Protein AF-A0A7V0SBZ8-F1 (afdb_monomer_lite)

pLDDT: mean 87.21, std 13.7, range [47.34, 97.75]

Structure (mmCIF, N/CA/C/O backbone):
data_AF-A0A7V0SBZ8-F1
#
_entry.id   AF-A0A7V0SBZ8-F1
#
loop_
_atom_site.group_PDB
_atom_site.id
_atom_site.type_symbol
_atom_site.label_atom_id
_atom_site.label_alt_id
_atom_site.label_comp_id
_atom_site.label_asym_id
_atom_site.label_entity_id
_atom_site.label_seq_id
_atom_site.pdbx_PDB_ins_code
_atom_site.Cartn_x
_atom_site.Cartn_y
_atom_site.Cartn_z
_atom_site.occupancy
_atom_site.B_iso_or_equiv
_atom_site.auth_seq_id
_atom_site.auth_comp_id
_atom_site.auth_asym_id
_atom_site.auth_atom_id
_atom_site.pdbx_PDB_model_num
ATOM 1 N N . MET A 1 1 ? 34.270 69.564 -31.827 1.00 48.06 1 MET A N 1
ATOM 2 C CA . MET A 1 1 ? 34.145 68.786 -33.082 1.00 48.06 1 MET A CA 1
ATOM 3 C C . MET A 1 1 ? 35.540 68.380 -33.543 1.00 48.06 1 MET A C 1
ATOM 5 O O . MET A 1 1 ? 36.304 69.234 -33.977 1.00 48.06 1 MET A O 1
ATOM 9 N N . ARG A 1 2 ? 35.933 67.117 -33.337 1.00 55.94 2 ARG A N 1
ATOM 10 C CA . ARG A 1 2 ? 37.296 66.634 -33.621 1.00 55.94 2 ARG A CA 1
ATOM 11 C C . ARG A 1 2 ? 37.420 66.404 -35.135 1.00 55.94 2 ARG A C 1
ATOM 13 O O . ARG A 1 2 ? 36.732 65.545 -35.675 1.00 55.94 2 ARG A O 1
ATOM 20 N N . LYS A 1 3 ? 38.226 67.217 -35.827 1.00 64.50 3 LYS A N 1
ATOM 21 C CA . LYS A 1 3 ? 38.440 67.108 -37.280 1.00 64.50 3 LYS A CA 1
ATOM 22 C C . LYS A 1 3 ? 39.158 65.786 -37.581 1.00 64.50 3 LYS A C 1
ATOM 24 O O . LYS A 1 3 ? 40.316 65.618 -37.213 1.00 64.50 3 LYS A O 1
ATOM 29 N N . ILE A 1 4 ? 38.455 64.840 -38.203 1.00 67.56 4 ILE A N 1
ATOM 30 C CA . ILE A 1 4 ? 39.024 63.569 -38.674 1.00 67.56 4 ILE A CA 1
ATOM 31 C C . ILE A 1 4 ? 40.047 63.886 -39.776 1.00 67.56 4 ILE A C 1
ATOM 33 O O . ILE A 1 4 ? 39.736 64.661 -40.682 1.00 67.56 4 ILE A O 1
ATOM 37 N N . SER A 1 5 ? 41.253 63.313 -39.677 1.00 74.19 5 SER A N 1
ATOM 38 C CA . SER A 1 5 ? 42.333 63.473 -40.662 1.00 74.19 5 SER A CA 1
ATOM 39 C C . SER A 1 5 ? 41.863 63.034 -42.051 1.00 74.19 5 SER A C 1
ATOM 41 O O . SER A 1 5 ? 41.239 61.981 -42.183 1.00 74.19 5 SER A O 1
ATOM 43 N N . ASP A 1 6 ? 42.167 63.811 -43.091 1.00 76.31 6 ASP A N 1
ATOM 44 C CA . ASP A 1 6 ? 41.654 63.546 -44.442 1.00 76.31 6 ASP A CA 1
ATOM 45 C C . ASP A 1 6 ? 42.103 62.183 -44.991 1.00 76.31 6 ASP A C 1
ATOM 47 O O . ASP A 1 6 ? 41.342 61.526 -45.696 1.00 76.31 6 ASP A O 1
ATOM 51 N N . LYS A 1 7 ? 43.260 61.666 -44.553 1.00 78.38 7 LYS A N 1
ATOM 52 C CA . LYS A 1 7 ? 43.707 60.299 -44.875 1.00 78.38 7 LYS A CA 1
ATOM 53 C C . LYS A 1 7 ? 42.785 59.218 -44.298 1.00 78.38 7 LYS A C 1
ATOM 55 O O . LYS A 1 7 ? 42.517 58.223 -44.963 1.00 78.38 7 LYS A O 1
ATOM 60 N N . ALA A 1 8 ? 42.269 59.421 -43.086 1.00 80.81 8 ALA A N 1
ATOM 61 C CA . ALA A 1 8 ? 41.340 58.484 -42.456 1.00 80.81 8 ALA A CA 1
ATOM 62 C C . ALA A 1 8 ? 39.958 58.524 -43.125 1.00 80.81 8 ALA A C 1
ATOM 64 O O . ALA A 1 8 ? 39.316 57.486 -43.251 1.00 80.81 8 ALA A O 1
ATOM 65 N N . LYS A 1 9 ? 39.525 59.695 -43.616 1.00 82.12 9 LYS A N 1
ATOM 66 C CA . LYS A 1 9 ? 38.297 59.807 -44.419 1.00 82.12 9 LYS A CA 1
ATOM 67 C C . LYS A 1 9 ? 38.429 59.080 -45.751 1.00 82.12 9 LYS A C 1
ATOM 69 O O . LYS A 1 9 ? 37.506 58.369 -46.117 1.00 82.12 9 LYS A O 1
ATOM 74 N N . VAL A 1 10 ? 39.562 59.218 -46.447 1.00 87.19 10 VAL A N 1
ATOM 75 C CA . VAL A 1 10 ? 39.808 58.515 -47.720 1.00 87.19 10 VAL A CA 1
ATOM 76 C C . VAL A 1 10 ? 39.854 57.002 -47.511 1.00 87.19 10 VAL A C 1
ATOM 78 O O . VAL A 1 10 ? 39.229 56.272 -48.272 1.00 87.19 10 VAL A O 1
ATOM 81 N N . LEU A 1 11 ? 40.519 56.526 -46.452 1.00 87.25 11 LEU A N 1
ATOM 82 C CA . LEU A 1 11 ? 40.534 55.101 -46.112 1.00 87.25 11 LEU A CA 1
ATOM 83 C C . LEU A 1 11 ? 39.123 54.585 -45.799 1.00 87.25 11 LEU A C 1
ATOM 85 O O . LEU A 1 11 ? 38.711 53.558 -46.331 1.00 87.25 11 LEU A O 1
ATOM 89 N N . TYR A 1 12 ? 38.371 55.317 -44.974 1.00 88.75 12 TYR A N 1
ATOM 90 C CA . TYR A 1 12 ? 36.996 54.958 -44.638 1.00 88.75 12 TYR A CA 1
ATOM 91 C C . TYR A 1 12 ? 36.099 54.943 -45.878 1.00 88.75 12 TYR A C 1
ATOM 93 O O . TYR A 1 12 ? 35.336 54.003 -46.061 1.00 88.75 12 TYR A O 1
ATOM 101 N N . LEU A 1 13 ? 36.235 55.935 -46.764 1.00 86.81 13 LEU A N 1
ATOM 102 C CA . LEU A 1 13 ? 35.485 55.991 -48.015 1.00 86.81 13 LEU A CA 1
ATOM 103 C C . LEU A 1 13 ? 35.845 54.814 -48.933 1.00 86.81 13 LEU A C 1
ATOM 105 O O . LEU A 1 13 ? 34.954 54.207 -49.511 1.00 86.81 13 LEU A O 1
ATOM 109 N N . GLY A 1 14 ? 37.127 54.452 -49.026 1.00 88.75 14 GLY A N 1
ATOM 110 C CA . GLY A 1 14 ? 37.579 53.303 -49.812 1.00 88.75 14 GLY A CA 1
ATOM 111 C C . GLY A 1 14 ? 37.003 51.982 -49.301 1.00 88.75 14 GLY A C 1
ATOM 112 O O . GLY A 1 14 ? 36.478 51.194 -50.085 1.00 88.75 14 GLY A O 1
ATOM 113 N N . VAL A 1 15 ? 37.025 51.767 -47.982 1.00 89.81 15 VAL A N 1
ATOM 114 C CA . VAL A 1 15 ? 36.418 50.579 -47.357 1.00 89.81 15 VAL A CA 1
ATOM 115 C C . VAL A 1 15 ? 34.898 50.579 -47.535 1.00 89.81 15 VAL A C 1
ATOM 117 O O . VAL A 1 15 ? 34.320 49.541 -47.845 1.00 89.81 15 VAL A O 1
ATOM 120 N N . LEU A 1 16 ? 34.248 51.738 -47.403 1.00 89.12 16 LEU A N 1
ATOM 121 C CA . LEU A 1 16 ? 32.804 51.879 -47.592 1.00 89.12 16 LEU A CA 1
ATOM 122 C C . LEU A 1 16 ? 32.384 51.570 -49.037 1.00 89.12 16 LEU A C 1
ATOM 124 O O . LEU A 1 16 ? 31.382 50.893 -49.248 1.00 89.12 16 LEU A O 1
ATOM 128 N N . ILE A 1 17 ? 33.160 52.020 -50.026 1.00 89.62 17 ILE A N 1
ATOM 129 C CA . ILE A 1 17 ? 32.924 51.718 -51.444 1.00 89.62 17 ILE A CA 1
ATOM 130 C C . ILE A 1 17 ? 33.093 50.219 -51.708 1.00 89.62 17 ILE A C 1
ATOM 132 O O . ILE A 1 17 ? 32.245 49.627 -52.370 1.00 89.62 17 ILE A O 1
ATOM 136 N N . LEU A 1 18 ? 34.137 49.590 -51.160 1.00 90.88 18 LEU A N 1
ATOM 137 C CA . LEU A 1 18 ? 34.337 48.140 -51.264 1.00 90.88 18 LEU A CA 1
ATOM 138 C C . LEU A 1 18 ? 33.168 47.357 -50.658 1.00 90.88 18 LEU A C 1
ATOM 140 O O . LEU A 1 18 ? 32.698 46.389 -51.252 1.00 90.88 18 LEU A O 1
ATOM 144 N N . PHE A 1 19 ? 32.668 47.804 -49.507 1.00 92.44 19 PHE A N 1
ATOM 145 C CA . PHE A 1 19 ? 31.517 47.193 -48.853 1.00 92.44 19 PHE A CA 1
ATOM 146 C C . PHE A 1 19 ? 30.241 47.325 -49.697 1.00 92.44 19 PHE A C 1
ATOM 148 O O . PHE A 1 19 ? 29.551 46.335 -49.929 1.00 92.44 19 PHE A O 1
ATOM 155 N N . LEU A 1 20 ? 29.957 48.519 -50.226 1.00 89.25 20 LEU A N 1
ATOM 156 C CA . LEU A 1 20 ? 28.822 48.751 -51.126 1.00 89.25 20 LEU A CA 1
ATOM 157 C C . LEU A 1 20 ? 28.925 47.936 -52.421 1.00 89.25 20 LEU A C 1
ATOM 159 O O . LEU A 1 20 ? 27.917 47.406 -52.882 1.00 89.25 20 LEU A O 1
ATOM 163 N N . ALA A 1 21 ? 30.126 47.792 -52.984 1.00 87.75 21 ALA A N 1
ATOM 164 C CA . ALA A 1 21 ? 30.358 46.974 -54.171 1.00 87.75 21 ALA A CA 1
ATOM 165 C C . ALA A 1 21 ? 30.107 45.483 -53.897 1.00 87.75 21 ALA A C 1
ATOM 167 O O . ALA A 1 21 ? 29.458 44.819 -54.702 1.00 87.75 21 ALA A O 1
ATOM 168 N N . ALA A 1 22 ? 30.557 44.970 -52.747 1.00 85.88 22 ALA A N 1
ATOM 169 C CA . ALA A 1 22 ? 30.317 43.586 -52.347 1.00 85.88 22 ALA A CA 1
ATOM 170 C C . ALA A 1 22 ? 28.821 43.303 -52.143 1.00 85.88 22 ALA A C 1
ATOM 172 O O . ALA A 1 22 ? 28.304 42.315 -52.660 1.00 85.88 22 ALA A O 1
ATOM 173 N N . VAL A 1 23 ? 28.105 44.199 -51.454 1.00 87.69 23 VAL A N 1
ATOM 174 C CA . VAL A 1 23 ? 26.653 44.071 -51.247 1.00 87.69 23 VAL A CA 1
ATOM 175 C C . VAL A 1 23 ? 25.893 44.179 -52.573 1.00 87.69 23 VAL A C 1
ATOM 177 O O . VAL A 1 23 ? 24.981 43.394 -52.815 1.00 87.69 23 VAL A O 1
ATOM 180 N N . GLY A 1 24 ? 26.286 45.098 -53.461 1.00 84.25 24 GLY A N 1
ATOM 181 C CA . GLY A 1 24 ? 25.684 45.238 -54.790 1.00 84.25 24 GLY A CA 1
ATOM 182 C C . GLY A 1 24 ? 25.895 44.007 -55.675 1.00 84.25 24 GLY A C 1
ATOM 183 O O . GLY A 1 24 ? 24.965 43.567 -56.345 1.00 84.25 24 GLY A O 1
ATOM 184 N N . MET A 1 25 ? 27.087 43.409 -55.630 1.00 79.38 25 MET A N 1
ATOM 185 C CA . MET A 1 25 ? 27.394 42.164 -56.337 1.00 79.38 25 MET A CA 1
ATOM 186 C C . MET A 1 25 ? 26.565 40.991 -55.795 1.00 79.38 25 MET A C 1
ATOM 188 O O . MET A 1 25 ? 26.020 40.222 -56.579 1.00 79.38 25 MET A O 1
ATOM 192 N N . PHE A 1 26 ? 26.383 40.910 -54.473 1.00 83.19 26 PHE A N 1
ATOM 193 C CA . PHE A 1 26 ? 25.536 39.895 -53.840 1.00 83.19 26 PHE A CA 1
ATOM 194 C C . PHE A 1 26 ? 24.052 40.058 -54.205 1.00 83.19 26 PHE A C 1
ATOM 196 O O . PHE A 1 26 ? 23.335 39.081 -54.396 1.00 83.19 26 PHE A O 1
ATOM 203 N N . TRP A 1 27 ? 23.582 41.301 -54.339 1.00 82.19 27 TRP A N 1
ATOM 204 C CA . TRP A 1 27 ? 22.205 41.586 -54.747 1.00 82.19 27 TRP A CA 1
ATOM 205 C C . TRP A 1 27 ? 21.958 41.268 -56.232 1.00 82.19 27 TRP A C 1
ATOM 207 O O . TRP A 1 27 ? 20.885 40.785 -56.587 1.00 82.19 27 TRP A O 1
ATOM 217 N N . LEU A 1 28 ? 22.961 41.483 -57.094 1.00 80.19 28 LEU A N 1
ATOM 218 C CA . LEU A 1 28 ? 22.930 41.080 -58.508 1.00 80.19 28 LEU A CA 1
ATOM 219 C C . LEU A 1 28 ? 22.903 39.554 -58.689 1.00 80.19 28 LEU A C 1
ATOM 221 O O . LEU A 1 28 ? 22.188 39.071 -59.569 1.00 80.19 28 LEU A O 1
ATOM 225 N N . ASP A 1 29 ? 23.632 38.819 -57.844 1.00 75.69 29 ASP A N 1
ATOM 226 C CA . ASP A 1 29 ? 23.603 37.350 -57.779 1.00 75.69 29 ASP A CA 1
ATOM 227 C C . ASP A 1 29 ? 22.232 36.848 -57.280 1.00 75.69 29 ASP A C 1
ATOM 229 O O . ASP A 1 29 ? 21.630 35.973 -57.894 1.00 75.69 29 ASP A O 1
ATOM 233 N N . TYR A 1 30 ? 21.648 37.495 -56.257 1.00 77.19 30 TYR A N 1
ATOM 234 C CA . TYR A 1 30 ? 20.308 37.160 -55.742 1.00 77.19 30 TYR A CA 1
ATOM 235 C C . TYR A 1 30 ? 19.181 37.331 -56.780 1.00 77.19 30 TYR A C 1
ATOM 237 O O . TYR A 1 30 ? 18.204 36.584 -56.763 1.00 77.19 30 TYR A O 1
ATOM 245 N N . ILE A 1 31 ? 19.303 38.296 -57.699 1.00 77.88 31 ILE A N 1
ATOM 246 C CA . ILE A 1 31 ? 18.336 38.509 -58.795 1.00 77.88 31 ILE A CA 1
ATOM 247 C C . ILE A 1 31 ? 18.595 37.561 -59.982 1.00 77.88 31 ILE A C 1
ATOM 249 O O . ILE A 1 31 ? 17.760 37.456 -60.880 1.00 77.88 31 ILE A O 1
ATOM 253 N N . GLY A 1 32 ? 19.722 36.839 -59.991 1.00 68.31 32 GLY A N 1
ATOM 254 C CA . GLY A 1 32 ? 20.081 35.891 -61.049 1.00 68.31 32 GLY A CA 1
ATOM 255 C C . GLY A 1 32 ? 20.493 36.553 -62.368 1.00 68.31 32 GLY A C 1
ATOM 256 O O . GLY A 1 32 ? 20.473 35.911 -63.415 1.00 68.31 32 GLY A O 1
ATOM 257 N N . LEU A 1 33 ? 20.848 37.844 -62.348 1.00 68.06 33 LEU A N 1
ATOM 258 C CA . LEU A 1 33 ? 21.338 38.566 -63.532 1.00 68.06 33 LEU A CA 1
ATOM 259 C C . LEU A 1 33 ? 22.810 38.246 -63.845 1.00 68.06 33 LEU A C 1
ATOM 261 O O . LEU A 1 33 ? 23.245 38.438 -64.981 1.00 68.06 33 LEU A O 1
ATOM 265 N N . VAL A 1 34 ? 23.580 37.777 -62.855 1.00 64.88 34 VAL A N 1
ATOM 266 C CA . VAL A 1 34 ? 25.010 37.460 -62.979 1.00 64.88 34 VAL A CA 1
ATOM 267 C C . VAL A 1 34 ? 25.318 36.167 -62.221 1.00 64.88 34 VAL A C 1
ATOM 269 O O . VAL A 1 34 ? 25.259 36.159 -61.002 1.00 64.88 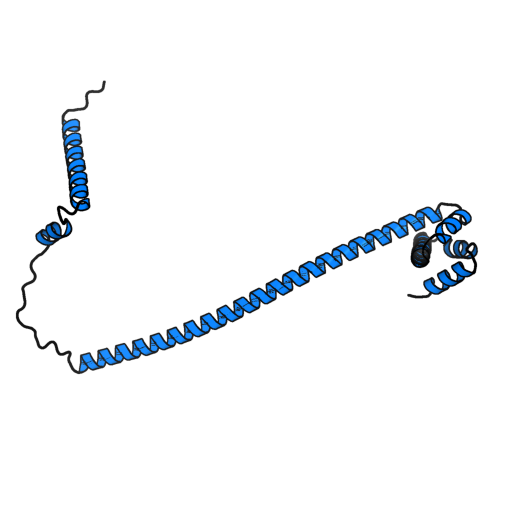34 VAL A O 1
ATOM 272 N N . ASP A 1 35 ? 25.704 35.104 -62.935 1.00 67.25 35 ASP A N 1
ATOM 273 C CA . ASP A 1 35 ? 26.185 33.849 -62.333 1.00 67.25 35 ASP A CA 1
ATOM 274 C C . ASP A 1 35 ? 27.625 34.025 -61.809 1.00 67.25 35 ASP A C 1
ATOM 276 O O . ASP A 1 35 ? 28.598 33.887 -62.568 1.00 67.25 35 ASP A O 1
ATOM 280 N N . MET A 1 36 ? 27.795 34.295 -60.511 1.00 62.19 36 MET A N 1
ATOM 281 C CA . MET A 1 36 ? 29.125 34.437 -59.893 1.00 62.19 36 MET A CA 1
ATOM 282 C C . MET A 1 36 ? 29.997 33.169 -60.033 1.00 62.19 36 MET A C 1
ATOM 284 O O . MET A 1 36 ? 31.218 33.270 -60.200 1.00 62.19 36 MET A O 1
ATOM 288 N N . GLU A 1 37 ? 29.392 31.975 -60.084 1.00 64.56 37 GLU A N 1
ATOM 289 C CA . GLU A 1 37 ? 30.096 30.699 -60.310 1.00 64.56 37 GLU A CA 1
ATOM 290 C C . GLU A 1 37 ? 30.776 30.605 -61.688 1.00 64.56 37 GLU A C 1
ATOM 292 O O . GLU A 1 37 ? 31.879 30.059 -61.807 1.00 64.56 37 GLU A O 1
ATOM 297 N N . LYS A 1 38 ? 30.172 31.155 -62.752 1.00 64.44 38 LYS A N 1
ATOM 298 C CA . LYS A 1 38 ? 30.741 31.094 -64.116 1.00 64.44 38 LYS A CA 1
ATOM 299 C C . LYS A 1 38 ? 31.952 32.003 -64.293 1.00 64.44 38 LYS A C 1
ATOM 301 O O . LYS A 1 38 ? 32.859 31.674 -65.055 1.00 64.44 38 LYS A O 1
ATOM 306 N N . ILE A 1 39 ? 31.977 33.146 -63.613 1.00 64.94 39 ILE A N 1
ATOM 307 C CA . ILE A 1 39 ? 33.074 34.116 -63.736 1.00 64.94 39 ILE A CA 1
ATOM 308 C C . ILE A 1 39 ? 34.301 33.618 -62.966 1.00 64.94 39 ILE A C 1
ATOM 310 O O . ILE A 1 39 ? 35.407 33.617 -63.507 1.00 64.94 39 ILE A O 1
ATOM 314 N N . ILE A 1 40 ? 34.102 33.112 -61.745 1.00 62.25 40 ILE A N 1
ATOM 315 C CA . ILE A 1 40 ? 35.188 32.573 -60.913 1.00 62.25 40 ILE A CA 1
ATOM 316 C C . ILE A 1 40 ? 35.764 31.296 -61.540 1.00 62.25 40 ILE A C 1
ATOM 318 O O . ILE A 1 40 ? 36.984 31.155 -61.644 1.00 62.25 40 ILE A O 1
ATOM 322 N N . SER A 1 41 ? 34.911 30.401 -62.052 1.00 61.66 41 SER A N 1
ATOM 323 C CA . SER A 1 41 ? 35.374 29.180 -62.727 1.00 61.66 41 SER A CA 1
ATOM 324 C C . SER A 1 41 ? 36.089 29.441 -64.058 1.00 61.66 41 SER A C 1
ATOM 326 O O . SER A 1 41 ? 36.919 28.626 -64.452 1.00 61.66 41 SER A O 1
ATOM 328 N N . ARG A 1 42 ? 35.842 30.570 -64.739 1.00 63.84 42 ARG A N 1
ATOM 329 C CA . ARG A 1 42 ? 36.575 30.960 -65.957 1.00 63.84 42 ARG A CA 1
ATOM 330 C C . ARG A 1 42 ? 37.982 31.484 -65.661 1.00 63.84 42 ARG A C 1
ATOM 332 O O . ARG A 1 42 ? 38.881 31.252 -66.458 1.00 63.84 42 ARG A O 1
ATOM 339 N N . VAL A 1 43 ? 38.183 32.169 -64.537 1.00 64.38 43 VAL A N 1
ATOM 340 C CA . VAL A 1 43 ? 39.499 32.719 -64.159 1.00 64.38 43 VAL A CA 1
ATOM 341 C C . VAL A 1 43 ? 40.404 31.652 -63.527 1.00 64.38 43 VAL A C 1
ATOM 343 O O . VAL A 1 43 ? 41.618 31.711 -63.698 1.00 64.38 43 VAL A O 1
ATOM 346 N N . TYR A 1 44 ? 39.827 30.650 -62.854 1.00 60.59 44 TYR A N 1
ATOM 347 C CA . TYR A 1 44 ? 40.577 29.567 -62.200 1.00 60.59 44 TYR A CA 1
ATOM 348 C C . TYR A 1 44 ? 40.671 28.255 -63.001 1.00 60.59 44 TYR A C 1
ATOM 350 O O . TYR A 1 44 ? 41.336 27.321 -62.551 1.00 60.59 44 TYR A O 1
ATOM 358 N N . ARG A 1 45 ? 40.060 28.148 -64.192 1.00 54.88 45 ARG A N 1
ATOM 359 C CA . ARG A 1 45 ? 40.272 26.992 -65.082 1.00 54.88 45 ARG A CA 1
ATOM 360 C C . ARG A 1 45 ? 41.583 27.140 -65.845 1.00 54.88 45 ARG A C 1
ATOM 362 O O . ARG A 1 45 ? 41.634 27.720 -66.922 1.00 54.88 45 ARG A O 1
ATOM 369 N N . GLN A 1 46 ? 42.630 26.542 -65.296 1.00 53.91 46 GLN A N 1
ATOM 370 C CA . GLN A 1 46 ? 43.747 26.055 -66.092 1.00 53.91 46 GLN A CA 1
ATOM 371 C C . GLN A 1 46 ? 43.194 24.912 -66.960 1.00 53.91 46 GLN A C 1
ATOM 373 O O . GLN A 1 46 ? 42.789 23.875 -66.438 1.00 53.91 46 GLN A O 1
ATOM 378 N N . GLU A 1 47 ? 43.042 25.152 -68.261 1.00 53.72 47 GLU A N 1
ATOM 379 C CA . GLU A 1 47 ? 42.515 24.171 -69.212 1.00 53.72 47 GLU A CA 1
ATOM 380 C C . GLU A 1 47 ? 43.350 22.883 -69.146 1.00 53.72 47 GLU A C 1
ATOM 382 O O . GLU A 1 47 ? 44.543 22.882 -69.450 1.00 53.72 47 GLU A O 1
ATOM 387 N N . ALA A 1 48 ? 42.734 21.778 -68.719 1.00 58.00 48 ALA A N 1
ATOM 388 C CA . ALA A 1 48 ? 43.322 20.456 -68.885 1.00 58.00 48 ALA A CA 1
ATOM 389 C C . ALA A 1 48 ? 43.327 20.120 -70.389 1.00 58.00 48 ALA A C 1
ATOM 391 O O . ALA A 1 48 ? 42.313 20.358 -71.055 1.00 58.00 48 ALA A O 1
ATOM 392 N N . PRO A 1 49 ? 44.427 19.588 -70.950 1.00 52.12 49 PRO A N 1
ATOM 393 C CA . PRO A 1 49 ? 44.469 19.242 -72.363 1.00 52.12 49 PRO A CA 1
ATOM 394 C C . PRO A 1 49 ? 43.402 18.185 -72.671 1.00 52.12 49 PRO A C 1
ATOM 396 O O . PRO A 1 49 ? 43.324 17.159 -71.996 1.00 52.12 49 PRO A O 1
ATOM 399 N N . LEU A 1 50 ? 42.583 18.433 -73.699 1.00 53.28 50 LEU A N 1
ATOM 400 C CA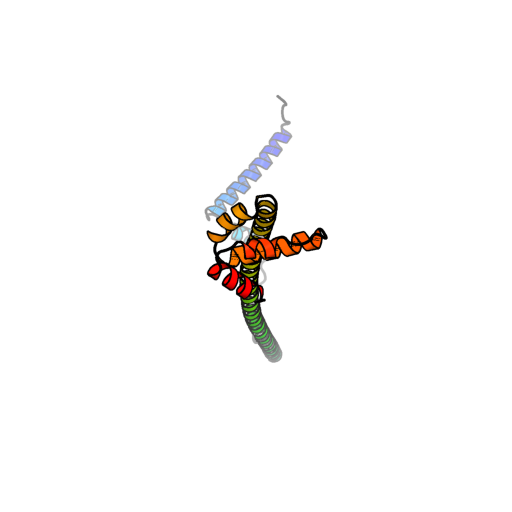 . LEU A 1 50 ? 41.682 17.421 -74.245 1.00 53.28 50 LEU A CA 1
ATOM 401 C C . LEU A 1 50 ? 42.522 16.289 -74.849 1.00 53.28 50 LEU A C 1
ATOM 403 O O . LEU A 1 50 ? 43.094 16.430 -75.929 1.00 53.28 50 LEU A O 1
ATOM 407 N N . VAL A 1 51 ? 42.591 15.161 -74.148 1.00 52.06 51 VAL A N 1
ATOM 408 C CA . VAL A 1 51 ? 43.168 13.922 -74.670 1.00 52.06 51 VAL A CA 1
ATOM 409 C C . VAL A 1 51 ? 42.125 13.276 -75.589 1.00 52.06 51 VAL A C 1
ATOM 411 O O . VAL A 1 51 ? 41.130 12.731 -75.125 1.00 52.06 51 VAL A O 1
ATOM 414 N N . LEU A 1 52 ? 42.336 13.364 -76.907 1.00 53.53 52 LEU A N 1
ATOM 415 C CA . LEU A 1 52 ? 41.520 12.726 -77.956 1.00 53.53 52 LEU A CA 1
ATOM 416 C C . LEU A 1 52 ? 41.977 11.285 -78.247 1.00 53.53 52 LEU A C 1
ATOM 418 O O . LEU A 1 52 ? 42.066 10.859 -79.395 1.00 53.53 52 LEU A O 1
ATOM 422 N N . THR A 1 53 ? 42.277 10.530 -77.197 1.00 47.34 53 THR A N 1
ATOM 423 C CA . THR A 1 53 ? 42.480 9.083 -77.269 1.00 47.34 53 THR A CA 1
ATOM 424 C C . THR A 1 53 ? 41.750 8.479 -76.086 1.00 47.34 53 THR A C 1
ATOM 426 O O . THR A 1 53 ? 42.267 8.508 -74.970 1.00 47.34 53 THR A O 1
ATOM 429 N N . ALA A 1 54 ? 40.548 7.954 -76.325 1.00 52.34 54 ALA A N 1
ATOM 430 C CA . ALA A 1 54 ? 40.018 6.911 -75.461 1.00 52.34 54 ALA A CA 1
ATOM 431 C C . ALA A 1 54 ? 40.970 5.723 -75.638 1.00 52.34 54 ALA A C 1
ATOM 433 O O . ALA A 1 54 ? 40.937 5.045 -76.665 1.00 52.34 54 ALA A O 1
ATOM 434 N N . GLY A 1 55 ? 41.924 5.564 -74.716 1.00 54.50 55 GLY A N 1
ATOM 435 C CA . GLY A 1 55 ? 42.560 4.261 -74.556 1.00 54.50 55 GLY A CA 1
ATOM 436 C C . GLY A 1 55 ? 41.445 3.276 -74.234 1.00 54.50 55 GLY A C 1
ATOM 437 O O . GLY A 1 55 ? 40.512 3.685 -73.553 1.00 54.50 55 GLY A O 1
ATOM 438 N N . ASP A 1 56 ? 41.498 2.058 -74.779 1.00 58.03 56 ASP A N 1
ATOM 439 C CA . ASP A 1 56 ? 40.485 1.019 -74.553 1.00 58.03 56 ASP A CA 1
ATOM 440 C C . ASP A 1 56 ? 39.988 1.052 -73.099 1.00 58.03 56 ASP A C 1
ATOM 442 O O . ASP A 1 56 ? 40.676 0.607 -72.180 1.00 58.03 56 ASP A O 1
ATOM 446 N N . ASP A 1 57 ? 38.790 1.608 -72.901 1.00 58.75 57 ASP A N 1
ATOM 447 C CA . ASP A 1 57 ? 38.136 1.787 -71.599 1.00 58.75 57 ASP A CA 1
ATOM 448 C C . ASP A 1 57 ? 37.589 0.446 -71.067 1.00 58.75 57 ASP A C 1
ATOM 450 O O . ASP A 1 57 ? 36.740 0.406 -70.175 1.00 58.75 57 ASP A O 1
ATOM 454 N N . GLU A 1 58 ? 38.041 -0.684 -71.621 1.00 62.19 58 GLU A N 1
ATOM 455 C CA . GLU A 1 58 ? 37.687 -1.997 -71.114 1.00 62.19 58 GLU A CA 1
ATOM 456 C C . GLU A 1 58 ? 38.615 -2.356 -69.949 1.00 62.19 58 GLU A C 1
ATOM 458 O O . GLU A 1 58 ? 39.809 -2.600 -70.153 1.00 62.19 58 GLU A O 1
ATOM 463 N N . PRO A 1 59 ? 38.092 -2.419 -68.707 1.00 63.03 59 PRO A N 1
ATOM 464 C CA . PRO A 1 59 ? 38.898 -2.821 -67.570 1.00 63.03 59 PRO A CA 1
ATOM 465 C C . PRO A 1 59 ? 39.483 -4.204 -67.837 1.00 63.03 59 PRO A C 1
ATOM 467 O O . PRO A 1 59 ? 38.801 -5.093 -68.366 1.00 63.03 59 PRO A O 1
ATOM 470 N N . SER A 1 60 ? 40.752 -4.378 -67.462 1.00 76.56 60 SER A N 1
ATOM 471 C CA . SER A 1 60 ? 41.443 -5.657 -67.597 1.00 76.56 60 SER A CA 1
ATOM 472 C C . SER A 1 60 ? 40.611 -6.774 -66.959 1.00 76.56 60 SER A C 1
ATOM 474 O O . SER A 1 60 ? 39.859 -6.546 -66.008 1.00 76.56 60 SER A O 1
ATOM 476 N N . LEU A 1 61 ? 40.737 -8.005 -67.462 1.00 76.00 61 LEU A N 1
ATOM 477 C CA . LEU A 1 61 ? 40.017 -9.153 -66.892 1.00 76.00 61 LEU A CA 1
ATOM 478 C C . LEU A 1 61 ? 40.254 -9.284 -65.375 1.00 76.00 61 LEU A C 1
ATOM 480 O O . LEU A 1 61 ? 39.336 -9.634 -64.642 1.00 76.00 61 LEU A O 1
ATOM 484 N N . VAL A 1 62 ? 41.451 -8.907 -64.913 1.00 79.31 62 VAL A N 1
ATOM 485 C CA . VAL A 1 62 ? 41.818 -8.838 -63.492 1.00 79.31 62 VAL A CA 1
ATOM 486 C C . VAL A 1 62 ? 41.019 -7.759 -62.755 1.00 79.31 62 VAL A C 1
ATOM 488 O O . VAL A 1 62 ? 40.433 -8.046 -61.719 1.00 79.31 62 VAL A O 1
ATOM 491 N N . ALA A 1 63 ? 40.915 -6.549 -63.310 1.00 79.69 63 ALA A N 1
ATOM 492 C CA . ALA A 1 63 ? 40.144 -5.461 -62.705 1.00 79.69 63 ALA A CA 1
ATOM 493 C C . ALA A 1 63 ? 38.638 -5.778 -62.624 1.00 79.69 63 ALA A C 1
ATOM 495 O O . ALA A 1 63 ? 37.982 -5.418 -61.649 1.00 79.69 63 ALA A O 1
ATOM 496 N N . LYS A 1 64 ? 38.083 -6.493 -63.615 1.00 82.62 64 LYS A N 1
ATOM 497 C CA . LYS A 1 64 ? 36.691 -6.982 -63.566 1.00 82.62 64 LYS A CA 1
ATOM 498 C C . LYS A 1 64 ? 36.489 -8.002 -62.440 1.00 82.62 64 LYS A C 1
ATOM 500 O O . LYS A 1 64 ? 35.491 -7.933 -61.729 1.00 82.62 64 LYS A O 1
ATOM 505 N N . GLU A 1 65 ? 37.430 -8.926 -62.259 1.00 83.69 65 GLU A N 1
ATOM 506 C CA . GLU A 1 65 ? 37.369 -9.931 -61.192 1.00 83.69 65 GLU A CA 1
ATOM 507 C C . GLU A 1 65 ? 37.529 -9.311 -59.792 1.00 83.69 65 GLU A C 1
ATOM 509 O O . GLU A 1 65 ? 36.808 -9.682 -58.866 1.00 83.69 65 GLU A O 1
ATOM 514 N N . GLU A 1 66 ? 38.440 -8.349 -59.629 1.00 85.56 66 GLU A N 1
ATOM 515 C CA . GLU A 1 66 ? 38.611 -7.592 -58.382 1.00 85.56 66 GLU A CA 1
ATOM 516 C C . GLU A 1 66 ? 37.344 -6.813 -58.022 1.00 85.56 66 GLU A C 1
ATOM 518 O O . GLU A 1 66 ? 36.887 -6.873 -56.880 1.00 85.56 66 GLU A O 1
ATOM 523 N N . PHE A 1 67 ? 36.721 -6.164 -59.007 1.00 86.38 67 PHE A N 1
ATOM 524 C CA . PHE A 1 67 ? 35.474 -5.433 -58.811 1.00 86.38 67 PHE A CA 1
ATOM 525 C C . PHE A 1 67 ? 34.309 -6.344 -58.393 1.00 86.38 67 PHE A C 1
ATOM 527 O O . PHE A 1 67 ? 33.567 -6.015 -57.465 1.00 86.38 67 PHE A O 1
ATOM 534 N N . GLU A 1 68 ? 34.155 -7.516 -59.020 1.00 88.88 68 GLU A N 1
ATOM 535 C CA . GLU A 1 68 ? 33.128 -8.487 -58.609 1.00 88.88 68 GLU A CA 1
ATOM 536 C C . GLU A 1 68 ? 33.394 -9.032 -57.193 1.00 88.88 68 GLU A C 1
ATOM 538 O O . GLU A 1 68 ? 32.467 -9.124 -56.387 1.00 88.88 68 GLU A O 1
ATOM 543 N N . LYS A 1 69 ? 34.658 -9.286 -56.822 1.00 90.75 69 LYS A N 1
ATOM 544 C CA . LYS A 1 69 ? 35.030 -9.676 -55.447 1.00 90.75 69 LYS A CA 1
ATOM 545 C C . LYS A 1 69 ? 34.700 -8.593 -54.419 1.00 90.75 69 LYS A C 1
ATOM 547 O O . LYS A 1 69 ? 34.219 -8.901 -53.325 1.00 90.75 69 LYS A O 1
ATOM 552 N N . GLU A 1 70 ? 34.951 -7.325 -54.737 1.00 91.44 70 GLU A N 1
ATOM 553 C CA . GLU A 1 70 ? 34.596 -6.202 -53.864 1.00 91.44 70 GLU A CA 1
ATOM 554 C C . GLU A 1 70 ? 33.082 -6.067 -53.693 1.00 91.44 70 GLU A C 1
ATOM 556 O O . GLU A 1 70 ? 32.600 -5.853 -52.576 1.00 91.44 70 GLU A O 1
ATOM 561 N N . LYS A 1 71 ? 32.326 -6.254 -54.775 1.00 92.81 71 LYS A N 1
ATOM 562 C CA . LYS A 1 71 ? 30.863 -6.244 -54.767 1.00 92.81 71 LYS A CA 1
ATOM 563 C C . LYS A 1 71 ? 30.283 -7.396 -53.948 1.00 92.81 71 LYS A C 1
ATOM 565 O O . LYS A 1 71 ? 29.355 -7.169 -53.173 1.00 92.81 71 LYS A O 1
ATOM 570 N N . ASP A 1 72 ? 30.844 -8.598 -54.053 1.00 92.69 72 ASP A N 1
ATOM 571 C CA . ASP A 1 72 ? 30.436 -9.745 -53.238 1.00 92.69 72 ASP A CA 1
ATOM 572 C C . ASP A 1 72 ? 30.711 -9.508 -51.746 1.00 92.69 72 ASP A C 1
ATOM 574 O O . ASP A 1 72 ? 29.829 -9.724 -50.914 1.00 92.69 72 ASP A O 1
ATOM 578 N N . LYS A 1 73 ? 31.888 -8.968 -51.399 1.00 94.81 73 LYS A N 1
ATOM 579 C CA . LYS A 1 73 ? 32.223 -8.577 -50.019 1.00 94.81 73 LYS A CA 1
ATOM 580 C C . LYS A 1 73 ? 31.293 -7.485 -49.488 1.00 94.81 73 LYS A C 1
ATOM 582 O O . LYS A 1 73 ? 30.959 -7.472 -48.302 1.00 94.81 73 LYS A O 1
ATOM 587 N N . LEU A 1 74 ? 30.895 -6.544 -50.342 1.00 94.44 74 LEU A N 1
ATOM 588 C CA . LEU A 1 74 ? 29.932 -5.510 -49.981 1.00 94.44 74 LEU A CA 1
ATOM 589 C C . LEU A 1 74 ? 28.545 -6.116 -49.745 1.00 94.44 74 LEU A C 1
ATOM 591 O O . LEU A 1 74 ? 27.918 -5.779 -48.744 1.00 94.44 74 LEU A O 1
ATOM 595 N N . ARG A 1 75 ? 28.099 -7.043 -50.601 1.00 94.88 75 ARG A N 1
ATOM 596 C CA . ARG A 1 75 ? 26.824 -7.753 -50.430 1.00 94.88 75 ARG A CA 1
ATOM 597 C C . ARG A 1 75 ? 26.792 -8.537 -49.119 1.00 94.88 75 ARG A C 1
ATOM 599 O O . ARG A 1 75 ? 25.843 -8.386 -48.362 1.00 94.88 75 ARG A O 1
ATOM 606 N N . GLU A 1 76 ? 27.847 -9.287 -48.805 1.00 94.50 76 GLU A N 1
ATOM 607 C CA . GLU A 1 76 ? 27.950 -10.027 -47.539 1.00 94.50 76 GLU A CA 1
ATOM 608 C C . GLU A 1 76 ? 27.859 -9.092 -46.321 1.00 94.50 76 GLU A C 1
ATOM 610 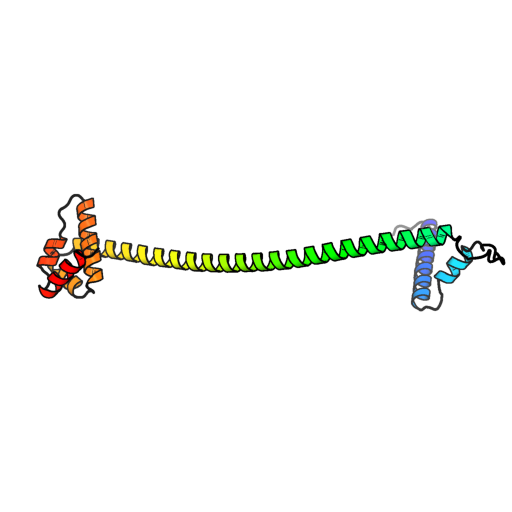O O . GLU A 1 76 ? 27.166 -9.386 -45.348 1.00 94.50 76 GLU A O 1
ATOM 615 N N . ARG A 1 77 ? 28.513 -7.923 -46.382 1.00 95.25 77 ARG A N 1
ATOM 616 C CA . ARG A 1 77 ? 28.428 -6.912 -45.318 1.00 95.25 77 ARG A CA 1
ATOM 617 C C . ARG A 1 77 ? 27.031 -6.321 -45.173 1.00 95.25 77 ARG A C 1
ATOM 619 O O . ARG A 1 77 ? 26.612 -6.091 -44.045 1.00 95.25 77 ARG A O 1
ATOM 626 N N . VAL A 1 78 ? 26.335 -6.058 -46.278 1.00 95.88 78 VAL A N 1
ATOM 627 C CA . VAL A 1 78 ? 24.948 -5.572 -46.246 1.00 95.88 78 VAL A CA 1
ATOM 628 C C . VAL A 1 78 ? 24.045 -6.623 -45.605 1.00 95.88 78 VAL A C 1
ATOM 630 O O . VAL A 1 78 ? 23.313 -6.299 -44.680 1.00 95.88 78 VAL A O 1
ATOM 633 N N . GLU A 1 79 ? 24.181 -7.895 -45.984 1.00 95.00 79 GLU A N 1
ATOM 634 C CA . GLU A 1 79 ? 23.408 -8.983 -45.375 1.00 95.00 79 GLU A CA 1
ATOM 635 C C . GLU A 1 79 ? 23.691 -9.156 -43.869 1.00 95.00 79 GLU A C 1
ATOM 637 O O . GLU A 1 79 ? 22.776 -9.461 -43.102 1.00 95.00 79 GLU A O 1
ATOM 642 N N . ASP A 1 80 ? 24.940 -8.981 -43.417 1.00 95.56 80 ASP A N 1
ATOM 643 C CA . ASP A 1 80 ? 25.276 -9.004 -41.983 1.00 95.56 80 ASP A CA 1
ATOM 644 C C . ASP A 1 80 ? 24.676 -7.801 -41.237 1.00 95.56 80 ASP A C 1
ATOM 646 O O . ASP A 1 80 ? 24.155 -7.954 -40.131 1.00 95.56 80 ASP A O 1
ATOM 650 N N . LEU A 1 81 ? 24.701 -6.610 -41.845 1.00 96.31 81 LEU A N 1
ATOM 651 C CA . LEU A 1 81 ? 24.073 -5.415 -41.280 1.00 96.31 81 LEU A CA 1
ATOM 652 C C . LEU A 1 81 ? 22.554 -5.576 -41.170 1.00 96.31 81 LEU A C 1
ATOM 654 O O . LEU A 1 81 ? 22.019 -5.331 -40.091 1.00 96.31 81 LEU A O 1
ATOM 658 N N . ASP A 1 82 ? 21.889 -6.084 -42.208 1.00 96.44 82 ASP A N 1
ATOM 659 C CA . ASP A 1 82 ? 20.443 -6.333 -42.207 1.00 96.44 82 ASP A CA 1
ATOM 660 C C . ASP A 1 82 ? 20.045 -7.324 -41.101 1.00 96.44 82 ASP A C 1
ATOM 662 O O . ASP A 1 82 ? 19.064 -7.123 -40.381 1.00 96.44 82 ASP A O 1
ATOM 666 N N . LYS A 1 83 ? 20.839 -8.387 -40.899 1.00 96.69 83 LYS A N 1
ATOM 667 C CA . LYS A 1 83 ? 20.620 -9.353 -39.806 1.00 96.69 83 LYS A CA 1
ATOM 668 C C . LYS A 1 83 ? 20.764 -8.703 -38.433 1.00 96.69 83 LYS A C 1
ATOM 670 O O . LYS A 1 83 ? 19.971 -8.989 -37.533 1.00 96.69 83 LYS A O 1
ATOM 675 N N . ARG A 1 84 ? 21.769 -7.842 -38.249 1.00 96.44 84 ARG A N 1
ATOM 676 C CA . ARG A 1 84 ? 21.974 -7.115 -36.987 1.00 96.44 84 ARG A CA 1
ATOM 677 C C . ARG A 1 84 ? 20.854 -6.119 -36.731 1.00 96.44 84 ARG A C 1
ATOM 679 O O . ARG A 1 84 ? 20.378 -6.052 -35.603 1.00 96.44 84 ARG A O 1
ATOM 686 N N . GLU A 1 85 ? 20.419 -5.387 -37.749 1.00 96.38 85 GLU A N 1
ATOM 687 C CA . GLU A 1 85 ? 19.315 -4.436 -37.641 1.00 96.38 85 GLU A CA 1
ATOM 688 C C . GLU A 1 85 ? 18.008 -5.151 -37.282 1.00 96.38 85 GLU A C 1
ATOM 690 O O . GLU A 1 85 ? 17.321 -4.742 -36.346 1.00 96.38 85 GLU A O 1
ATOM 695 N N . ALA A 1 86 ? 17.721 -6.291 -37.918 1.00 96.25 86 ALA A N 1
ATOM 696 C CA . ALA A 1 86 ? 16.572 -7.121 -37.569 1.00 96.25 86 ALA A CA 1
ATOM 697 C C . ALA A 1 86 ? 16.627 -7.618 -36.111 1.00 96.25 86 ALA A C 1
ATOM 699 O O . ALA A 1 86 ? 15.619 -7.563 -35.401 1.00 96.25 86 ALA A O 1
ATOM 700 N N . LEU A 1 87 ? 17.800 -8.058 -35.640 1.00 96.88 87 LEU A N 1
ATOM 701 C CA . LEU A 1 87 ? 17.993 -8.498 -34.254 1.00 96.88 87 LEU A CA 1
ATOM 702 C C . LEU A 1 87 ? 17.819 -7.344 -33.256 1.00 96.88 87 LEU A C 1
ATOM 704 O O . LEU A 1 87 ? 17.200 -7.523 -32.206 1.00 96.88 87 LEU A O 1
ATOM 708 N N . ILE A 1 88 ? 18.356 -6.162 -33.570 1.00 97.38 88 ILE A N 1
ATOM 709 C CA . ILE A 1 88 ? 18.199 -4.959 -32.746 1.00 97.38 88 ILE A CA 1
ATOM 710 C C . ILE A 1 88 ? 16.719 -4.583 -32.667 1.00 97.38 88 ILE A C 1
ATOM 712 O O . ILE A 1 88 ? 16.203 -4.442 -31.563 1.00 97.38 88 ILE A O 1
ATOM 716 N N . ALA A 1 89 ? 16.012 -4.537 -33.797 1.00 97.19 89 ALA A N 1
ATOM 717 C CA . ALA A 1 89 ? 14.588 -4.218 -33.837 1.00 97.19 89 ALA A CA 1
ATOM 718 C C . ALA A 1 89 ? 13.730 -5.235 -33.057 1.00 97.19 89 ALA A C 1
ATOM 720 O O . ALA A 1 89 ? 12.749 -4.867 -32.405 1.00 97.19 89 ALA A O 1
ATOM 721 N N . GLU A 1 90 ? 14.078 -6.526 -33.090 1.00 96.75 90 GLU A N 1
ATOM 722 C CA . GLU A 1 90 ? 13.406 -7.540 -32.270 1.00 96.75 90 GLU A CA 1
ATOM 723 C C . GLU A 1 90 ? 13.664 -7.315 -30.772 1.00 96.75 90 GLU A C 1
ATOM 725 O O . GLU A 1 90 ? 12.734 -7.379 -29.962 1.00 96.75 90 GLU A O 1
ATOM 730 N N . ASN A 1 91 ? 14.910 -7.023 -30.400 1.00 97.12 91 ASN A N 1
ATOM 731 C CA . ASN A 1 91 ? 15.290 -6.761 -29.015 1.00 97.12 91 ASN A CA 1
ATOM 732 C C . ASN A 1 91 ? 14.652 -5.477 -28.476 1.00 97.12 91 ASN A C 1
ATOM 734 O O . ASN A 1 91 ? 14.181 -5.475 -27.342 1.00 97.12 91 ASN A O 1
ATOM 738 N N . GLU A 1 92 ? 14.563 -4.419 -29.279 1.00 96.50 92 GLU A N 1
ATOM 739 C CA . GLU A 1 92 ? 13.861 -3.184 -28.921 1.00 96.50 92 GLU A CA 1
ATOM 740 C C . GLU A 1 92 ? 12.384 -3.455 -28.635 1.00 96.50 92 GLU A C 1
ATOM 742 O O . GLU A 1 92 ? 11.887 -3.081 -27.573 1.00 96.50 92 GLU A O 1
ATOM 747 N N . LYS A 1 93 ? 11.707 -4.220 -29.501 1.00 97.00 93 LYS A N 1
ATOM 748 C CA . LYS A 1 93 ? 10.312 -4.633 -29.274 1.00 97.00 93 LYS A CA 1
ATOM 749 C C . LYS A 1 93 ? 10.144 -5.478 -28.011 1.00 97.00 93 LYS A C 1
ATOM 751 O O . LYS A 1 93 ? 9.120 -5.372 -27.336 1.00 97.00 93 LYS A O 1
ATOM 756 N N . LYS A 1 94 ? 11.105 -6.351 -27.689 1.00 97.06 94 LYS A N 1
ATOM 757 C CA . LYS A 1 94 ? 11.082 -7.136 -26.440 1.00 97.06 94 LYS A CA 1
ATOM 758 C C . LYS A 1 94 ? 11.258 -6.234 -25.221 1.00 97.06 94 LYS A C 1
ATOM 760 O O . LYS A 1 94 ? 10.459 -6.327 -24.293 1.00 97.06 94 LYS A O 1
ATOM 765 N N . LEU A 1 95 ? 12.242 -5.338 -25.253 1.00 97.44 95 LEU A N 1
ATOM 766 C CA . LEU A 1 95 ? 12.518 -4.390 -24.174 1.00 97.44 95 LEU A CA 1
ATOM 767 C C . LEU A 1 95 ? 11.347 -3.437 -23.936 1.00 97.44 95 LEU A C 1
ATOM 769 O O . LEU A 1 95 ? 11.035 -3.136 -22.788 1.00 97.44 95 LEU A O 1
ATOM 773 N N . GLU A 1 96 ? 10.677 -2.981 -24.991 1.00 97.19 96 GLU A N 1
ATOM 774 C CA . GLU A 1 96 ? 9.496 -2.126 -24.873 1.00 97.19 96 GLU A CA 1
ATOM 775 C C . GLU A 1 96 ? 8.342 -2.861 -24.183 1.00 97.19 96 GLU A C 1
ATOM 777 O O . GLU A 1 96 ? 7.816 -2.373 -23.185 1.00 97.19 96 GLU A O 1
ATOM 782 N N . LYS A 1 97 ? 8.049 -4.102 -24.593 1.00 97.25 97 LYS A N 1
ATOM 783 C CA . LYS A 1 97 ? 7.050 -4.947 -23.915 1.00 97.25 97 LYS A CA 1
ATOM 784 C C . LYS A 1 97 ? 7.398 -5.226 -22.454 1.00 97.25 97 LYS A C 1
ATOM 786 O O . LYS A 1 97 ? 6.510 -5.310 -21.609 1.00 97.25 97 LYS A O 1
ATOM 791 N N . GLU A 1 98 ? 8.674 -5.429 -22.135 1.00 97.31 98 GLU A N 1
ATOM 792 C CA . GLU A 1 98 ? 9.114 -5.611 -20.749 1.00 97.31 98 GLU A CA 1
ATOM 793 C C . GLU A 1 98 ? 8.962 -4.328 -19.932 1.00 97.31 98 GLU A C 1
ATOM 795 O O . GLU A 1 98 ? 8.507 -4.386 -18.789 1.00 97.31 98 GLU A O 1
ATOM 800 N N . ARG A 1 99 ? 9.275 -3.166 -20.516 1.00 97.25 99 ARG A N 1
ATOM 801 C CA . ARG A 1 99 ? 9.065 -1.861 -19.878 1.00 97.25 99 ARG A CA 1
ATOM 802 C C . ARG A 1 99 ? 7.593 -1.605 -19.589 1.00 97.25 99 ARG A C 1
ATOM 804 O O . ARG A 1 99 ? 7.285 -1.215 -18.468 1.00 97.25 99 ARG A O 1
ATOM 811 N N . GLU A 1 100 ? 6.707 -1.875 -20.546 1.00 97.31 100 GLU A N 1
ATOM 812 C CA . GLU A 1 100 ? 5.255 -1.766 -20.357 1.00 97.31 100 GLU A CA 1
ATOM 813 C C . GLU A 1 100 ? 4.776 -2.667 -19.214 1.00 97.31 100 GLU A C 1
ATOM 815 O O . GLU A 1 100 ? 4.135 -2.193 -18.279 1.00 97.31 100 GLU A O 1
ATOM 820 N N . LYS A 1 101 ? 5.184 -3.945 -19.202 1.00 97.12 101 LYS A N 1
ATOM 821 C CA . LYS A 1 101 ? 4.853 -4.871 -18.105 1.00 97.12 101 LYS A CA 1
ATOM 822 C C . LYS A 1 101 ? 5.345 -4.373 -16.749 1.00 97.12 101 LYS A C 1
ATOM 824 O O . LYS A 1 101 ? 4.637 -4.500 -15.754 1.00 97.12 101 LYS A O 1
ATOM 829 N N . ILE A 1 102 ? 6.567 -3.843 -16.683 1.00 97.75 102 ILE A N 1
ATOM 830 C CA . ILE A 1 102 ? 7.127 -3.300 -15.440 1.00 97.75 102 ILE A CA 1
ATOM 831 C C . ILE A 1 102 ? 6.339 -2.072 -14.983 1.00 97.75 102 ILE A C 1
ATOM 833 O O . ILE A 1 102 ? 6.090 -1.934 -13.786 1.00 97.75 102 ILE A O 1
ATOM 837 N N . ASP A 1 103 ? 5.943 -1.194 -15.901 1.00 97.50 103 ASP A N 1
ATOM 838 C CA . ASP A 1 103 ? 5.150 -0.008 -15.581 1.00 97.50 103 ASP A CA 1
ATOM 839 C C . ASP A 1 103 ? 3.752 -0.381 -15.065 1.00 97.50 103 ASP A C 1
ATOM 841 O O . ASP A 1 103 ? 3.317 0.120 -14.026 1.00 97.50 103 ASP A O 1
ATOM 845 N N . ASP A 1 104 ? 3.094 -1.348 -15.704 1.00 96.94 104 ASP A N 1
ATOM 846 C CA . ASP A 1 104 ? 1.800 -1.869 -15.262 1.00 96.94 104 ASP A CA 1
ATOM 847 C C . ASP A 1 104 ? 1.891 -2.542 -13.887 1.00 96.94 104 ASP A C 1
ATOM 849 O O . ASP A 1 104 ? 1.071 -2.276 -13.003 1.00 96.94 104 ASP A O 1
ATOM 853 N N . MET A 1 105 ? 2.928 -3.356 -13.652 1.00 96.75 105 MET A N 1
ATOM 854 C CA . MET A 1 105 ? 3.183 -3.943 -12.331 1.00 96.75 105 MET A CA 1
ATOM 855 C C . MET A 1 105 ? 3.428 -2.865 -11.272 1.00 96.75 105 MET A C 1
ATOM 857 O O . MET A 1 105 ? 2.903 -2.964 -10.163 1.00 96.75 105 MET A O 1
ATOM 861 N N . ARG A 1 106 ? 4.194 -1.816 -11.595 1.00 96.94 106 ARG A N 1
ATOM 862 C CA . ARG A 1 106 ? 4.448 -0.695 -10.677 1.00 96.94 106 ARG A CA 1
ATOM 863 C C . ARG A 1 106 ? 3.163 0.039 -10.318 1.00 96.94 106 ARG A C 1
ATOM 865 O O . ARG A 1 106 ? 2.931 0.284 -9.136 1.00 96.94 106 ARG A O 1
ATOM 872 N N . LYS A 1 107 ? 2.313 0.334 -11.303 1.00 97.31 107 LYS A N 1
ATOM 873 C CA . LYS A 1 107 ? 0.995 0.946 -11.081 1.00 97.31 107 LYS A CA 1
ATOM 874 C C . LYS A 1 107 ? 0.108 0.057 -10.209 1.00 97.31 107 LYS A C 1
ATOM 876 O O . LYS A 1 107 ? -0.516 0.556 -9.273 1.00 97.31 107 LYS A O 1
ATOM 881 N N . GLY A 1 108 ? 0.094 -1.253 -10.466 1.00 96.56 108 GLY A N 1
ATOM 882 C CA . GLY A 1 108 ? -0.625 -2.232 -9.648 1.00 96.56 108 GLY A CA 1
ATOM 883 C C . GLY A 1 108 ? -0.169 -2.221 -8.186 1.00 96.56 108 GLY A C 1
ATOM 884 O O . GLY A 1 108 ? -0.991 -2.064 -7.283 1.00 96.56 108 GLY A O 1
ATOM 885 N N . LEU A 1 109 ? 1.145 -2.288 -7.958 1.00 96.81 109 LEU A N 1
ATOM 886 C CA . LEU A 1 109 ? 1.739 -2.247 -6.619 1.00 96.81 109 LEU A CA 1
ATOM 887 C C . LEU A 1 109 ? 1.492 -0.916 -5.900 1.00 96.81 109 LEU A C 1
ATOM 889 O O . LEU A 1 109 ? 1.287 -0.899 -4.687 1.00 96.81 109 LEU A O 1
ATOM 893 N N . GLU A 1 110 ? 1.497 0.211 -6.611 1.00 97.19 110 GLU A N 1
ATOM 894 C CA . GLU A 1 110 ? 1.202 1.510 -6.004 1.00 97.19 110 GLU A CA 1
ATOM 895 C C . GLU A 1 110 ? -0.258 1.597 -5.536 1.00 97.19 110 GLU A C 1
ATOM 897 O O . GLU A 1 110 ? -0.527 2.089 -4.437 1.00 97.19 110 GLU A O 1
ATOM 902 N N . LEU A 1 111 ? -1.200 1.090 -6.337 1.00 96.50 111 LEU A N 1
ATOM 903 C CA . LEU A 1 111 ? -2.614 1.027 -5.963 1.00 96.50 111 LEU A CA 1
ATOM 904 C C . LEU A 1 111 ? -2.836 0.122 -4.750 1.00 96.50 111 LEU A C 1
ATOM 906 O O . LEU A 1 111 ? -3.560 0.500 -3.829 1.00 96.50 111 LEU A O 1
ATOM 910 N N . GLU A 1 112 ? -2.195 -1.045 -4.721 1.00 96.38 112 GLU A N 1
ATOM 911 C CA . GLU A 1 112 ? -2.261 -1.961 -3.582 1.00 96.38 112 GLU A CA 1
ATOM 912 C C . GLU A 1 112 ? -1.660 -1.331 -2.322 1.00 96.38 112 GLU A C 1
ATOM 914 O O . GLU A 1 112 ? -2.286 -1.340 -1.263 1.00 96.38 112 GLU A O 1
ATOM 919 N N . LYS A 1 113 ? -0.500 -0.675 -2.440 1.00 96.69 113 LYS A N 1
ATOM 920 C CA . LYS A 1 113 ? 0.122 0.048 -1.328 1.00 96.69 113 LYS A CA 1
ATOM 921 C C . LYS A 1 113 ? -0.787 1.147 -0.778 1.00 96.69 113 LYS A C 1
ATOM 923 O O . LYS A 1 113 ? -0.879 1.287 0.439 1.00 96.69 113 LYS A O 1
ATOM 928 N N . LYS A 1 114 ? -1.459 1.915 -1.645 1.00 96.75 114 LYS A N 1
ATOM 929 C CA . LYS A 1 114 ? -2.427 2.943 -1.222 1.00 96.75 114 LYS A CA 1
ATOM 930 C C . LYS A 1 114 ? -3.611 2.323 -0.482 1.00 96.75 114 LYS A C 1
ATOM 932 O O . LYS A 1 114 ? -3.944 2.791 0.599 1.00 96.75 114 LYS A O 1
ATOM 937 N N . ARG A 1 115 ? -4.186 1.235 -1.008 1.00 95.56 115 ARG A N 1
ATOM 938 C CA . ARG A 1 115 ? -5.278 0.505 -0.340 1.00 95.56 115 ARG A CA 1
ATOM 939 C C . ARG A 1 115 ? -4.864 0.002 1.040 1.00 95.56 115 ARG A C 1
ATOM 941 O O . ARG A 1 115 ? -5.582 0.243 2.002 1.00 95.56 115 ARG A O 1
ATOM 948 N N . LEU A 1 116 ? -3.689 -0.616 1.149 1.00 96.44 116 LEU A N 1
ATOM 949 C CA . LEU A 1 116 ? -3.161 -1.099 2.425 1.00 96.44 116 LEU A CA 1
ATOM 950 C C . LEU A 1 116 ? -2.898 0.039 3.418 1.00 96.44 116 LEU A C 1
ATOM 952 O O . LEU A 1 116 ? -3.129 -0.128 4.612 1.00 96.44 116 LEU A O 1
ATOM 956 N N . ASP A 1 117 ? -2.408 1.190 2.957 1.00 95.88 117 ASP A N 1
ATOM 957 C CA . ASP A 1 117 ? -2.207 2.359 3.820 1.00 95.88 117 ASP A CA 1
ATOM 958 C C . ASP A 1 117 ? -3.546 2.917 4.330 1.00 95.88 117 ASP A C 1
ATOM 960 O O . ASP A 1 117 ? -3.691 3.204 5.519 1.00 95.88 117 ASP A O 1
ATOM 964 N N . ASP A 1 118 ? -4.556 2.995 3.463 1.00 95.31 118 ASP A N 1
ATOM 965 C CA . ASP A 1 118 ? -5.902 3.425 3.840 1.00 95.31 118 ASP A CA 1
ATOM 966 C C . ASP A 1 118 ? -6.569 2.441 4.811 1.00 95.31 118 ASP A C 1
ATOM 968 O O . ASP A 1 118 ? -7.185 2.859 5.793 1.00 95.31 118 ASP A O 1
ATOM 972 N N . GLU A 1 119 ? -6.413 1.135 4.592 1.00 94.50 119 GLU A N 1
ATOM 973 C CA . GLU A 1 119 ? -6.876 0.094 5.515 1.00 94.50 119 GLU A CA 1
ATOM 974 C C . GLU A 1 119 ? -6.169 0.187 6.869 1.00 94.50 119 GLU A C 1
ATOM 976 O O . GLU A 1 119 ? -6.833 0.177 7.905 1.00 94.50 119 GLU A O 1
ATOM 981 N N . LYS A 1 120 ? -4.845 0.385 6.889 1.00 94.50 120 LYS A N 1
ATOM 982 C CA . LYS A 1 120 ? -4.087 0.608 8.131 1.00 94.50 120 LYS A CA 1
ATOM 983 C C . LYS A 1 120 ? -4.544 1.861 8.870 1.00 94.50 120 LYS A C 1
ATOM 985 O O . LYS A 1 120 ? -4.656 1.841 10.097 1.00 94.50 120 LYS A O 1
ATOM 990 N N . LYS A 1 121 ? -4.830 2.953 8.160 1.00 94.19 121 LYS A N 1
ATOM 991 C CA . LYS A 1 121 ? -5.369 4.182 8.766 1.00 94.19 121 LYS A CA 1
ATOM 992 C C . LYS A 1 121 ? -6.759 3.959 9.346 1.00 94.19 121 LYS A C 1
ATOM 994 O O . LYS A 1 121 ? -7.012 4.376 10.472 1.00 94.19 121 LYS A O 1
ATOM 999 N N . LYS A 1 122 ? -7.643 3.268 8.622 1.00 91.12 122 LYS A N 1
ATOM 1000 C CA . LYS A 1 122 ? -8.982 2.915 9.121 1.00 91.12 122 LYS A CA 1
ATOM 1001 C C . LYS A 1 122 ? -8.894 2.027 10.357 1.00 91.12 122 LYS A C 1
ATOM 1003 O O . LYS A 1 122 ? -9.546 2.320 11.352 1.00 91.12 122 LYS A O 1
ATOM 1008 N N . TYR A 1 123 ? -8.050 1.000 10.315 1.00 91.31 123 TYR A N 1
ATOM 1009 C CA . TYR A 1 123 ? -7.851 0.074 11.423 1.00 91.31 123 TYR A CA 1
ATOM 1010 C C . TYR A 1 123 ? -7.254 0.765 12.656 1.00 91.31 123 TYR A C 1
ATOM 1012 O O . TYR A 1 123 ? -7.795 0.646 13.749 1.00 91.31 123 TYR A O 1
ATOM 1020 N N . SER A 1 124 ? -6.195 1.564 12.492 1.00 91.56 124 SER A N 1
ATOM 1021 C CA . SER A 1 124 ? -5.601 2.326 13.604 1.00 91.56 124 SER A CA 1
ATOM 1022 C C . SER A 1 124 ? -6.553 3.382 14.177 1.00 91.56 124 SER A C 1
ATOM 1024 O O . SER A 1 124 ? -6.593 3.576 15.392 1.00 91.56 124 SER A O 1
ATOM 1026 N N . GLY A 1 125 ? -7.353 4.037 13.330 1.00 93.75 125 GLY A N 1
ATOM 1027 C CA . GLY A 1 125 ? -8.419 4.939 13.766 1.00 93.75 125 GLY A CA 1
ATOM 1028 C C . GLY A 1 125 ? -9.505 4.210 14.557 1.00 93.75 125 GLY A C 1
ATOM 1029 O O . GLY A 1 125 ? -9.897 4.672 15.626 1.00 93.75 125 GLY A O 1
ATOM 1030 N N . TYR A 1 126 ? -9.938 3.042 14.078 1.00 94.56 126 TYR A N 1
ATOM 1031 C CA . TYR A 1 126 ? -10.893 2.188 14.780 1.00 94.56 126 TYR A CA 1
ATOM 1032 C C . TYR A 1 126 ? -10.363 1.750 16.149 1.00 94.56 126 TYR A C 1
ATOM 1034 O O . TYR A 1 126 ? -11.029 1.980 17.154 1.00 94.56 126 TYR A O 1
ATOM 1042 N N . GLN A 1 127 ? -9.136 1.223 16.218 1.00 94.56 127 GLN A N 1
ATOM 1043 C CA . GLN A 1 127 ? -8.508 0.825 17.481 1.00 94.56 127 GLN A CA 1
ATOM 1044 C C . GLN A 1 127 ? -8.403 1.988 18.475 1.00 94.56 127 GLN A C 1
ATOM 1046 O O . GLN A 1 127 ? -8.686 1.813 19.659 1.00 94.56 127 GLN A O 1
ATOM 1051 N N . ARG A 1 128 ? -8.042 3.192 18.006 1.00 96.12 128 ARG A N 1
ATOM 1052 C CA . ARG A 1 128 ? -8.020 4.392 18.855 1.00 96.12 128 ARG A CA 1
ATOM 1053 C C . ARG A 1 128 ? -9.409 4.707 19.409 1.00 96.12 128 ARG A C 1
ATOM 1055 O O . ARG A 1 128 ? -9.537 4.936 20.605 1.00 96.12 128 ARG A O 1
ATOM 1062 N N . ASN A 1 129 ? -10.442 4.665 18.568 1.00 96.38 129 ASN A N 1
ATOM 1063 C CA . ASN A 1 129 ? -11.817 4.918 18.998 1.00 96.38 129 ASN A CA 1
ATOM 1064 C C . ASN A 1 129 ? -12.294 3.881 20.025 1.00 96.38 129 ASN A C 1
ATOM 1066 O O . ASN A 1 129 ? -12.921 4.253 21.013 1.00 96.38 129 ASN A O 1
ATOM 1070 N N . VAL A 1 130 ? -11.981 2.598 19.817 1.00 97.12 130 VAL A N 1
ATOM 1071 C CA . VAL A 1 130 ? -12.300 1.519 20.764 1.00 97.12 130 VAL A CA 1
ATOM 1072 C C . VAL A 1 130 ? -11.611 1.759 22.107 1.00 97.12 130 VAL A C 1
ATOM 1074 O O . VAL A 1 130 ? -12.267 1.671 23.143 1.00 97.12 130 VAL A O 1
ATOM 1077 N N . LYS A 1 131 ? -10.329 2.147 22.103 1.00 96.69 131 LYS A N 1
ATOM 1078 C CA . LYS A 1 131 ? -9.589 2.505 23.323 1.00 96.69 131 LYS A CA 1
ATOM 1079 C C . LYS A 1 131 ? -10.196 3.702 24.049 1.00 96.69 131 LYS A C 1
ATOM 1081 O O . LYS A 1 131 ? -10.412 3.647 25.258 1.00 96.69 131 LYS A O 1
ATOM 1086 N N . ASP A 1 132 ? -10.554 4.751 23.318 1.00 97.00 132 ASP A N 1
ATOM 1087 C CA . ASP A 1 132 ? -11.202 5.927 23.901 1.00 97.00 132 ASP A CA 1
ATOM 1088 C C . ASP A 1 132 ? -12.575 5.580 24.502 1.00 97.00 132 ASP A C 1
ATOM 1090 O O . ASP A 1 132 ? -12.941 6.092 25.563 1.00 97.00 132 ASP A O 1
ATOM 1094 N N . LEU A 1 133 ? -13.351 4.711 23.843 1.00 96.62 133 LEU A N 1
ATOM 1095 C CA . LEU A 1 133 ? -14.632 4.221 24.357 1.00 96.62 133 LEU A CA 1
ATOM 1096 C C . LEU A 1 133 ? -14.446 3.366 25.613 1.00 96.62 133 LEU A C 1
ATOM 1098 O O . LEU A 1 133 ? -15.143 3.601 26.599 1.00 96.62 133 LEU A O 1
ATOM 1102 N N . ALA A 1 134 ? -13.489 2.437 25.608 1.00 96.62 134 ALA A N 1
ATOM 1103 C CA . ALA A 1 134 ? -13.145 1.603 26.759 1.00 96.62 134 ALA A CA 1
ATOM 1104 C C . ALA A 1 134 ? -12.776 2.454 27.980 1.00 96.62 134 ALA A C 1
ATOM 1106 O O . ALA A 1 134 ? -13.318 2.256 29.073 1.00 96.62 134 ALA A O 1
ATOM 1107 N N . GLN A 1 135 ? -11.935 3.472 27.782 1.00 95.75 135 GLN A N 1
ATOM 1108 C CA . GLN A 1 135 ? -11.557 4.403 28.838 1.00 95.75 135 GLN A CA 1
ATOM 1109 C C . GLN A 1 135 ? -12.762 5.205 29.348 1.00 95.75 135 G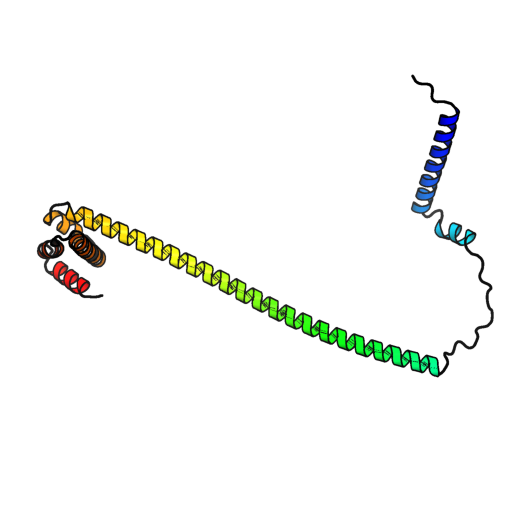LN A C 1
ATOM 1111 O O . GLN A 1 135 ? -12.933 5.353 30.558 1.00 95.75 135 GLN A O 1
ATOM 1116 N N . LYS A 1 136 ? -13.618 5.728 28.461 1.00 95.56 136 LYS A N 1
ATOM 1117 C CA . LYS A 1 136 ? -14.817 6.485 28.867 1.00 95.56 136 LYS A CA 1
ATOM 1118 C C . LYS A 1 136 ? -15.788 5.623 29.667 1.00 95.56 136 LYS A C 1
ATOM 1120 O O . LYS A 1 136 ? -16.240 6.058 30.722 1.00 95.56 136 LYS A O 1
ATOM 1125 N N . LEU A 1 137 ? -16.073 4.408 29.198 1.00 94.94 137 LEU A N 1
ATOM 1126 C CA . LEU A 1 137 ? -16.988 3.489 29.876 1.00 94.94 137 LEU A CA 1
ATOM 1127 C C . LEU A 1 137 ? -16.454 3.025 31.232 1.00 94.94 137 LEU A C 1
ATOM 1129 O O . LEU A 1 137 ? -17.228 2.882 32.172 1.00 94.94 137 LEU A O 1
ATOM 1133 N N . SER A 1 138 ? -15.137 2.869 31.364 1.00 92.50 138 SER A N 1
ATOM 1134 C CA . SER A 1 138 ? -14.505 2.515 32.641 1.00 92.50 138 SER A CA 1
ATOM 1135 C C . SER A 1 138 ? -14.582 3.626 33.696 1.00 92.50 138 SER A C 1
ATOM 1137 O O . SER A 1 138 ? -14.358 3.360 34.873 1.00 92.50 138 SER A O 1
ATOM 1139 N N . ASN A 1 139 ? -14.887 4.865 33.293 1.00 92.50 139 ASN A N 1
ATOM 1140 C CA . ASN A 1 139 ? -14.951 6.033 34.176 1.00 92.50 139 ASN A CA 1
ATOM 1141 C C . ASN A 1 139 ? -16.385 6.502 34.484 1.00 92.50 139 ASN A C 1
ATOM 1143 O O . ASN A 1 139 ? -16.557 7.514 35.166 1.00 92.50 139 ASN A O 1
ATOM 1147 N N . ILE A 1 140 ? -17.412 5.801 33.996 1.00 94.19 140 ILE A N 1
ATOM 1148 C CA . ILE A 1 140 ? -18.818 6.073 34.335 1.00 94.19 140 ILE A CA 1
ATOM 1149 C C . ILE A 1 140 ? -19.396 4.938 35.183 1.00 94.19 140 ILE A C 1
ATOM 1151 O O . ILE A 1 140 ? -18.752 3.911 35.401 1.00 94.19 140 ILE A O 1
ATOM 1155 N N . ARG A 1 141 ? -20.618 5.124 35.695 1.00 96.00 141 ARG A N 1
ATOM 1156 C CA . ARG A 1 141 ? -21.281 4.085 36.488 1.00 96.00 141 ARG A CA 1
ATOM 1157 C C . ARG A 1 141 ? -21.557 2.852 35.609 1.00 96.00 141 ARG A C 1
ATOM 1159 O O . ARG A 1 141 ? -22.007 3.031 34.474 1.00 96.00 141 ARG A O 1
ATOM 1166 N N . PRO A 1 142 ? -21.321 1.625 36.107 1.00 95.12 142 PRO A N 1
ATOM 1167 C CA . PRO A 1 142 ? -21.503 0.395 35.332 1.00 95.12 142 PRO A CA 1
ATOM 1168 C C . PRO A 1 142 ? -22.891 0.240 34.701 1.00 95.12 142 PRO A C 1
ATOM 1170 O O . PRO A 1 142 ? -23.013 -0.240 33.577 1.00 95.12 142 PRO A O 1
ATOM 1173 N N . GLU A 1 143 ? -23.937 0.683 35.394 1.00 95.56 143 GLU A N 1
ATOM 1174 C CA . GLU A 1 143 ? -25.319 0.614 34.922 1.00 95.56 143 GLU A CA 1
ATOM 1175 C C . GLU A 1 143 ? -25.547 1.548 33.722 1.00 95.56 143 GLU A C 1
ATOM 1177 O O . GLU A 1 143 ? -26.126 1.133 32.716 1.00 95.56 143 GLU A O 1
ATOM 1182 N N . ASP A 1 144 ? -25.017 2.776 33.788 1.00 96.81 144 ASP A N 1
ATOM 1183 C CA . ASP A 1 144 ? -25.093 3.750 32.691 1.00 96.81 144 ASP A CA 1
ATOM 1184 C C . ASP A 1 144 ? -24.287 3.263 31.474 1.00 96.81 144 ASP A C 1
ATOM 1186 O O . ASP A 1 144 ? -24.729 3.387 30.330 1.00 96.81 144 ASP A O 1
ATOM 1190 N N . ALA A 1 145 ? -23.108 2.673 31.711 1.00 95.94 145 ALA A N 1
ATOM 1191 C CA . ALA A 1 145 ? -22.281 2.087 30.657 1.00 95.94 145 ALA A CA 1
ATOM 1192 C C . ALA A 1 145 ? -23.037 1.001 29.891 1.00 95.94 145 ALA A C 1
ATOM 1194 O O . ALA A 1 145 ? -23.055 1.003 28.660 1.00 95.94 145 ALA A O 1
ATOM 1195 N N . VAL A 1 146 ? -23.712 0.109 30.612 1.00 96.31 146 VAL A N 1
ATOM 1196 C CA . VAL A 1 146 ? -24.500 -0.970 30.015 1.00 96.31 146 VAL A CA 1
ATOM 1197 C C . VAL A 1 146 ? -25.690 -0.427 29.233 1.00 96.31 146 VAL A C 1
ATOM 1199 O O . VAL A 1 146 ? -25.937 -0.892 28.120 1.00 96.31 146 VAL A O 1
ATOM 1202 N N . GLU A 1 147 ? -26.388 0.592 29.739 1.00 96.44 147 GLU A N 1
ATOM 1203 C CA . GLU A 1 147 ? -27.502 1.215 29.014 1.00 96.44 147 GLU A CA 1
ATOM 1204 C C . GLU A 1 147 ? -27.061 1.799 27.659 1.00 96.44 147 GLU A C 1
ATOM 1206 O O . GLU A 1 147 ? -27.789 1.723 26.663 1.00 96.44 147 GLU A O 1
ATOM 1211 N N . ILE A 1 148 ? -25.847 2.352 27.602 1.00 94.56 148 ILE A N 1
ATOM 1212 C CA . ILE A 1 148 ? -25.238 2.851 26.367 1.00 94.56 148 ILE A CA 1
ATOM 1213 C C . ILE A 1 148 ? -24.845 1.679 25.455 1.00 94.56 148 ILE A C 1
ATOM 1215 O O . ILE A 1 148 ? -25.230 1.660 24.285 1.00 94.56 148 ILE A O 1
ATOM 1219 N N . MET A 1 149 ? -24.127 0.683 25.983 1.00 94.69 149 MET A N 1
ATOM 1220 C CA . MET A 1 149 ? -23.626 -0.463 25.212 1.00 94.69 149 MET A CA 1
ATOM 1221 C C . MET A 1 149 ? -24.755 -1.286 24.592 1.00 94.69 149 MET A C 1
ATOM 1223 O O . MET A 1 149 ? -24.638 -1.745 23.461 1.00 94.69 149 MET A O 1
ATOM 1227 N N . VAL A 1 150 ? -25.887 -1.445 25.280 1.00 94.69 150 VAL A N 1
ATOM 1228 C CA . VAL A 1 150 ? -27.040 -2.197 24.758 1.00 94.69 150 VAL A CA 1
ATOM 1229 C C . VAL A 1 150 ? -27.626 -1.552 23.492 1.00 94.69 150 VAL A C 1
ATOM 1231 O O . VAL A 1 150 ? -28.264 -2.253 22.708 1.00 94.69 150 VAL A O 1
ATOM 1234 N N . LYS A 1 151 ? -27.360 -0.269 23.222 1.00 95.44 151 LYS A N 1
ATOM 1235 C CA . LYS A 1 151 ? -27.788 0.420 21.991 1.00 95.44 151 LYS A CA 1
ATOM 1236 C C . LYS A 1 151 ? -26.815 0.219 20.819 1.00 95.44 151 LYS A C 1
ATOM 1238 O O . LYS A 1 151 ? -27.144 0.594 19.699 1.00 95.44 151 LYS A O 1
ATOM 1243 N N . TRP A 1 152 ? -25.636 -0.358 21.057 1.00 95.31 152 TRP A N 1
ATOM 1244 C CA . TRP A 1 152 ? -24.621 -0.614 20.033 1.00 95.31 152 TRP A CA 1
ATOM 1245 C C . TRP A 1 152 ? -24.778 -1.983 19.365 1.00 95.31 152 TRP A C 1
ATOM 1247 O O . TRP A 1 152 ? -25.468 -2.883 19.864 1.00 95.31 152 TRP A O 1
ATOM 1257 N N . GLU A 1 153 ? -24.084 -2.132 18.236 1.00 95.19 153 GLU A N 1
ATOM 1258 C CA . GLU A 1 153 ? -23.894 -3.409 17.553 1.00 95.19 153 GLU A CA 1
ATOM 1259 C C . GLU A 1 153 ? -22.994 -4.342 18.373 1.00 95.19 153 GLU A C 1
ATOM 1261 O O . GLU A 1 153 ? -22.036 -3.912 19.017 1.00 95.19 153 GLU A O 1
ATOM 1266 N N . GLU A 1 154 ? -23.299 -5.639 18.333 1.00 94.81 154 GLU A N 1
ATOM 1267 C CA . GLU A 1 154 ? -22.622 -6.671 19.126 1.00 94.81 154 GLU A CA 1
ATOM 1268 C C . GLU A 1 154 ? -21.087 -6.714 18.923 1.00 94.81 154 GLU A C 1
ATOM 1270 O O . GLU A 1 154 ? -20.385 -6.802 19.933 1.00 94.81 154 GLU A O 1
ATOM 1275 N N . PRO A 1 155 ? -20.525 -6.564 17.701 1.00 94.19 155 PRO A N 1
ATOM 1276 C CA . PRO A 1 155 ? -19.071 -6.561 17.499 1.00 94.19 155 PRO A CA 1
ATOM 1277 C C . PRO A 1 155 ? -18.348 -5.412 18.215 1.00 94.19 155 PRO A C 1
ATOM 1279 O O . PRO A 1 155 ? -17.309 -5.626 18.832 1.00 94.19 155 PRO A O 1
ATOM 1282 N N . LEU A 1 156 ? -18.924 -4.204 18.211 1.00 95.81 156 LEU A N 1
ATOM 1283 C CA . LEU A 1 156 ? -18.325 -3.050 18.891 1.00 95.81 156 LEU A CA 1
ATOM 1284 C C . LEU A 1 156 ? -18.301 -3.249 20.411 1.00 95.81 156 LEU A C 1
ATOM 1286 O O . LEU A 1 156 ? -17.324 -2.902 21.070 1.00 95.81 156 LEU A O 1
ATOM 1290 N N . ILE A 1 157 ? -19.374 -3.816 20.971 1.00 96.31 157 ILE A N 1
ATOM 1291 C CA . ILE A 1 157 ? -19.453 -4.140 22.401 1.00 96.31 157 ILE A CA 1
ATOM 1292 C C . ILE A 1 157 ? -18.325 -5.110 22.772 1.00 96.31 157 ILE A C 1
ATOM 1294 O O . ILE A 1 157 ? -17.638 -4.890 23.766 1.00 96.31 157 ILE A O 1
ATOM 1298 N N . VAL A 1 158 ? -18.116 -6.150 21.962 1.00 96.12 158 VAL A N 1
ATOM 1299 C CA . VAL A 1 158 ? -17.052 -7.146 22.157 1.00 96.12 158 VAL A CA 1
ATOM 1300 C C . VAL A 1 158 ? -15.672 -6.499 22.118 1.00 96.12 158 VAL A C 1
ATOM 1302 O O . VAL A 1 158 ? -14.885 -6.710 23.040 1.00 96.12 158 VAL A O 1
ATOM 1305 N N . ASP A 1 159 ? -15.383 -5.694 21.097 1.00 96.38 159 ASP A N 1
ATOM 1306 C CA . ASP A 1 159 ? -14.074 -5.055 20.944 1.00 96.38 159 ASP A CA 1
ATOM 1307 C C . ASP A 1 159 ? -13.765 -4.109 22.106 1.00 96.38 159 ASP A C 1
ATOM 1309 O O . ASP A 1 159 ? -12.657 -4.111 22.641 1.00 96.38 159 ASP A O 1
ATOM 1313 N N . VAL A 1 160 ? -14.762 -3.345 22.556 1.00 96.94 160 VAL A N 1
ATOM 1314 C CA . VAL A 1 160 ? -14.613 -2.453 23.708 1.00 96.94 160 VAL A CA 1
ATOM 1315 C C . VAL A 1 160 ? -14.421 -3.243 25.003 1.00 96.94 160 VAL A C 1
ATOM 1317 O O . VAL A 1 160 ? -13.547 -2.892 25.790 1.00 96.94 160 VAL A O 1
ATOM 1320 N N . LEU A 1 161 ? -15.167 -4.330 25.230 1.00 96.56 161 LEU A N 1
ATOM 1321 C CA . LEU A 1 161 ? -14.979 -5.181 26.413 1.00 96.56 161 LEU A CA 1
ATOM 1322 C C . LEU A 1 161 ? -13.598 -5.849 26.428 1.00 96.56 161 LEU A C 1
ATOM 1324 O O . LEU A 1 161 ? -12.941 -5.844 27.467 1.00 96.56 161 LEU A O 1
ATOM 1328 N N . ARG A 1 162 ? -13.122 -6.346 25.279 1.00 95.88 162 ARG A N 1
ATOM 1329 C CA . ARG A 1 162 ? -11.762 -6.889 25.123 1.00 95.88 162 ARG A CA 1
ATOM 1330 C C . ARG A 1 162 ? -10.696 -5.829 25.395 1.00 95.88 162 ARG A C 1
ATOM 1332 O O . ARG A 1 162 ? -9.686 -6.125 26.027 1.00 95.88 162 ARG A O 1
ATOM 1339 N N . GLN A 1 163 ? -10.921 -4.592 24.955 1.00 97.12 163 GLN A N 1
ATOM 1340 C CA . GLN A 1 163 ? -10.009 -3.487 25.242 1.00 97.12 163 GLN A CA 1
ATOM 1341 C C . GLN A 1 163 ? -10.004 -3.120 26.732 1.00 97.12 163 GLN A C 1
ATOM 1343 O O . GLN A 1 163 ? -8.935 -2.880 27.280 1.00 97.12 163 GLN A O 1
ATOM 1348 N N . ILE A 1 164 ? -11.159 -3.142 27.407 1.00 96.50 164 ILE A N 1
ATOM 1349 C CA . ILE A 1 164 ? -11.247 -2.962 28.868 1.00 96.50 164 ILE A CA 1
ATOM 1350 C C . ILE A 1 164 ? -10.466 -4.065 29.598 1.00 96.50 164 ILE A C 1
ATOM 1352 O O . ILE A 1 164 ? -9.741 -3.768 30.547 1.00 96.50 164 ILE A O 1
ATOM 1356 N N . ASP A 1 165 ? -10.574 -5.321 29.151 1.00 96.00 165 ASP A N 1
ATOM 1357 C CA . ASP A 1 165 ? -9.793 -6.437 29.700 1.00 96.00 165 ASP A CA 1
ATOM 1358 C C . ASP A 1 165 ? -8.286 -6.213 29.532 1.00 96.00 165 ASP A C 1
ATOM 1360 O O . ASP A 1 165 ? -7.527 -6.368 30.491 1.00 96.00 165 ASP A O 1
ATOM 1364 N N . ALA A 1 166 ? -7.861 -5.803 28.334 1.00 96.12 166 ALA A N 1
ATOM 1365 C CA . ALA A 1 166 ? -6.464 -5.514 28.033 1.00 96.12 166 ALA A CA 1
ATOM 1366 C C . ALA A 1 166 ? -5.920 -4.345 28.873 1.00 96.12 166 ALA A C 1
ATOM 1368 O O . ALA A 1 166 ? -4.858 -4.476 29.481 1.00 96.12 166 ALA A O 1
ATOM 1369 N N . ASP A 1 167 ? -6.662 -3.238 28.968 1.00 95.69 167 ASP A N 1
ATOM 1370 C CA . ASP A 1 167 ? -6.279 -2.061 29.757 1.00 95.69 167 ASP A CA 1
ATOM 1371 C C . ASP A 1 167 ? -6.194 -2.400 31.259 1.00 95.69 167 ASP A C 1
ATOM 1373 O O . ASP A 1 167 ? -5.289 -1.944 31.963 1.00 95.69 167 ASP A O 1
ATOM 1377 N N . ALA A 1 168 ? -7.117 -3.225 31.772 1.00 95.50 168 ALA A N 1
ATOM 1378 C CA . ALA A 1 168 ? -7.091 -3.685 33.158 1.00 95.50 168 ALA A CA 1
ATOM 1379 C C . ALA A 1 168 ? -5.883 -4.592 33.432 1.00 95.50 168 ALA A C 1
ATOM 1381 O O . ALA A 1 168 ? -5.207 -4.414 34.448 1.00 95.50 168 ALA A O 1
ATOM 1382 N N . GLN A 1 169 ? -5.576 -5.513 32.512 1.00 95.88 169 GLN A N 1
ATOM 1383 C CA . GLN A 1 169 ? -4.404 -6.380 32.598 1.00 95.88 169 GLN A CA 1
ATOM 1384 C C . GLN A 1 169 ? -3.099 -5.573 32.563 1.00 95.88 169 GLN A C 1
ATOM 1386 O O . GLN A 1 169 ? -2.221 -5.810 33.393 1.00 95.88 169 GLN A O 1
ATOM 1391 N N . GLU A 1 170 ? -2.985 -4.594 31.660 1.00 95.00 170 GLU A N 1
ATOM 1392 C CA . GLU A 1 170 ? -1.835 -3.682 31.571 1.00 95.00 170 GLU A CA 1
ATOM 1393 C C . GLU A 1 170 ? -1.663 -2.870 32.865 1.00 95.00 170 GLU A C 1
ATOM 1395 O O . GLU A 1 170 ? -0.547 -2.693 33.355 1.00 95.00 170 GLU A O 1
ATOM 1400 N N . ALA A 1 171 ? -2.769 -2.438 33.477 1.00 94.00 171 ALA A N 1
ATOM 1401 C CA . ALA A 1 171 ? -2.766 -1.707 34.742 1.00 94.00 171 ALA A CA 1
ATOM 1402 C C . ALA A 1 171 ? -2.604 -2.596 35.994 1.00 94.00 171 ALA A C 1
ATOM 1404 O O . ALA A 1 171 ? -2.572 -2.061 37.107 1.00 94.00 171 ALA A O 1
ATOM 1405 N N . GLY A 1 172 ? -2.553 -3.927 35.851 1.00 94.38 172 GLY A N 1
ATOM 1406 C CA . GLY A 1 172 ? -2.511 -4.871 36.973 1.00 94.38 172 GLY A CA 1
ATOM 1407 C C . GLY A 1 172 ? -3.775 -4.863 37.846 1.00 94.38 172 GLY A C 1
ATOM 1408 O O . GLY A 1 172 ? -3.705 -5.144 39.042 1.00 94.38 172 GLY A O 1
ATOM 1409 N N . LYS A 1 173 ? -4.928 -4.497 37.275 1.00 93.06 173 LYS A N 1
ATOM 1410 C CA . LYS A 1 173 ? -6.231 -4.410 37.951 1.00 93.06 173 LYS A CA 1
ATOM 1411 C C . LYS A 1 173 ? -7.155 -5.539 37.501 1.00 93.06 173 LYS A C 1
ATOM 1413 O O . LYS A 1 173 ? -6.983 -6.129 36.440 1.00 93.06 173 LYS A O 1
ATOM 1418 N N . VAL A 1 174 ? -8.179 -5.816 38.305 1.00 91.94 174 VAL A N 1
ATOM 1419 C CA . VAL A 1 174 ? -9.264 -6.719 37.900 1.00 91.94 174 VAL A CA 1
ATOM 1420 C C . VAL A 1 174 ? -10.144 -6.005 36.876 1.00 91.94 174 VAL A C 1
ATOM 1422 O O . VAL A 1 174 ? -10.539 -4.858 37.095 1.00 91.94 174 VAL A O 1
ATOM 1425 N N . SER A 1 175 ? -10.449 -6.680 35.769 1.00 94.56 175 SER A N 1
ATOM 1426 C CA . SER A 1 175 ? -11.334 -6.134 34.742 1.00 94.56 175 SER A CA 1
ATOM 1427 C C . SER A 1 175 ? -12.779 -6.035 35.229 1.00 94.56 175 SER A C 1
ATOM 1429 O O . SER A 1 175 ? -13.299 -6.930 35.896 1.00 94.56 175 SER A O 1
ATOM 1431 N N . ILE A 1 176 ? -13.448 -4.953 34.834 1.00 94.19 176 ILE A N 1
ATOM 1432 C CA . ILE A 1 176 ? -14.880 -4.743 35.073 1.00 94.19 176 ILE A CA 1
ATOM 1433 C C . ILE A 1 176 ? -15.761 -5.374 33.983 1.00 94.19 176 ILE A C 1
ATOM 1435 O O . ILE A 1 176 ? -16.982 -5.374 34.130 1.00 94.19 176 ILE A O 1
ATOM 1439 N N . SER A 1 177 ? -15.182 -5.924 32.907 1.00 95.00 177 SER A N 1
ATOM 1440 C CA . SER A 1 177 ? -15.927 -6.453 31.750 1.00 95.00 177 SER A CA 1
ATOM 1441 C C . SER A 1 177 ? -16.977 -7.491 32.156 1.00 95.00 177 SER A C 1
ATOM 1443 O O . SER A 1 177 ? -18.144 -7.382 31.785 1.00 95.00 177 SER A O 1
ATOM 1445 N N . SER A 1 178 ? -16.593 -8.446 33.006 1.00 94.00 178 SER A N 1
ATOM 1446 C CA . SER A 1 178 ? -17.470 -9.513 33.497 1.00 94.00 178 SER A CA 1
ATOM 1447 C C . SER A 1 178 ? -18.643 -8.958 34.306 1.00 94.00 178 SER A C 1
ATOM 1449 O O . SER A 1 178 ? -19.761 -9.465 34.214 1.00 94.00 178 SER A O 1
ATOM 1451 N N . TYR A 1 179 ? -18.409 -7.881 35.061 1.00 95.69 179 TYR A N 1
ATOM 1452 C CA . TYR A 1 179 ? -19.463 -7.200 35.806 1.00 95.69 179 TYR A CA 1
ATOM 1453 C C . TYR A 1 179 ? -20.425 -6.466 34.863 1.00 95.69 179 TYR A C 1
ATOM 1455 O O . TYR A 1 179 ? -21.636 -6.643 34.981 1.00 95.69 179 TYR A O 1
ATOM 1463 N N . LEU A 1 180 ? -19.912 -5.740 33.864 1.00 96.12 180 LEU A N 1
ATOM 1464 C CA . LEU A 1 180 ? -20.736 -5.079 32.843 1.00 96.12 180 LEU A CA 1
ATOM 1465 C C . LEU A 1 180 ? -21.608 -6.083 32.073 1.00 96.12 180 LEU A C 1
ATOM 1467 O O . LEU A 1 180 ? -22.800 -5.849 31.892 1.00 96.12 180 LEU A O 1
ATOM 1471 N N . ILE A 1 181 ? -21.057 -7.239 31.691 1.00 95.69 181 ILE A N 1
ATOM 1472 C CA . ILE A 1 181 ? -21.815 -8.314 31.030 1.00 95.69 181 ILE A CA 1
ATOM 1473 C C . ILE A 1 181 ? -22.936 -8.835 31.941 1.00 95.69 181 ILE A C 1
ATOM 1475 O O . ILE A 1 181 ? -24.038 -9.111 31.469 1.00 95.69 181 ILE A O 1
ATOM 1479 N N . SER A 1 182 ? -22.690 -8.948 33.251 1.00 96.06 182 SER A N 1
ATOM 1480 C CA . SER A 1 182 ? -23.689 -9.449 34.205 1.00 96.06 182 SER A CA 1
ATOM 1481 C C . SER A 1 182 ? -24.931 -8.553 34.325 1.00 96.06 182 SER A C 1
ATOM 1483 O O . SER A 1 182 ? -26.019 -9.059 34.613 1.00 96.06 182 SER A O 1
ATOM 1485 N N . LEU A 1 183 ? -24.765 -7.253 34.059 1.00 96.31 183 LEU A N 1
ATOM 1486 C CA . LEU A 1 183 ? -25.807 -6.227 34.094 1.00 96.31 183 LEU A CA 1
ATOM 1487 C C . LEU A 1 183 ? -26.576 -6.102 32.763 1.00 96.31 183 LEU A C 1
ATOM 1489 O O . LEU A 1 183 ? -27.627 -5.464 32.722 1.00 96.31 183 LEU A O 1
ATOM 1493 N N . MET A 1 184 ? -26.084 -6.700 31.672 1.00 96.00 184 MET A N 1
ATOM 1494 C CA . MET A 1 184 ? -26.760 -6.683 30.370 1.00 96.00 184 MET A CA 1
ATOM 1495 C C . MET A 1 184 ? -28.014 -7.583 30.349 1.00 96.00 184 MET A C 1
ATOM 1497 O O . MET A 1 184 ? -28.103 -8.560 31.102 1.00 96.00 184 MET A O 1
ATOM 1501 N N . PRO A 1 185 ? -28.969 -7.327 29.429 1.00 96.56 185 PRO A N 1
ATOM 1502 C CA . PRO A 1 185 ? -30.044 -8.269 29.118 1.00 96.56 185 PRO A CA 1
ATOM 1503 C C . PRO A 1 185 ? -29.492 -9.665 28.796 1.00 96.56 185 PRO A C 1
ATOM 1505 O O . PRO A 1 185 ? -28.477 -9.789 28.112 1.00 96.56 185 PRO A O 1
ATOM 1508 N N . LYS A 1 186 ? -30.140 -10.725 29.300 1.00 94.88 186 LYS A N 1
ATOM 1509 C CA . LYS A 1 186 ? -29.601 -12.100 29.259 1.00 94.88 186 LYS A CA 1
ATOM 1510 C C . LYS A 1 186 ? -29.347 -12.618 27.845 1.00 94.88 186 LYS A C 1
ATOM 1512 O O . LYS A 1 186 ? -28.355 -13.305 27.618 1.00 94.88 186 LYS A O 1
ATOM 1517 N N . ASP A 1 187 ? -30.227 -12.279 26.914 1.00 93.31 187 ASP A N 1
ATOM 1518 C CA . ASP A 1 187 ? -30.098 -12.598 25.495 1.00 93.31 187 ASP A CA 1
ATOM 1519 C C . ASP A 1 187 ? -28.854 -11.936 24.886 1.00 93.31 187 ASP A C 1
ATOM 1521 O O . ASP A 1 187 ? -28.038 -12.615 24.261 1.00 93.31 187 ASP A O 1
ATOM 1525 N N . LYS A 1 188 ? -28.658 -10.635 25.139 1.00 93.50 188 LYS A N 1
ATOM 1526 C CA . LYS A 1 188 ? -27.501 -9.885 24.645 1.00 93.50 188 LYS A CA 1
ATOM 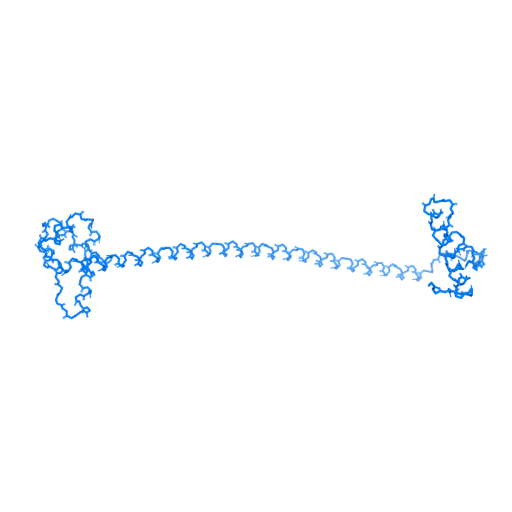1527 C C . LYS A 1 188 ? -26.205 -10.350 25.313 1.00 93.50 188 LYS A C 1
ATOM 1529 O O . LYS A 1 188 ? -25.245 -10.648 24.612 1.00 93.50 188 LYS A O 1
ATOM 1534 N N . ALA A 1 189 ? -26.186 -10.509 26.636 1.00 95.12 189 ALA A N 1
ATOM 1535 C CA . ALA A 1 189 ? -25.028 -11.009 27.382 1.00 95.12 189 ALA A CA 1
ATOM 1536 C C . ALA A 1 189 ? -24.547 -12.375 26.862 1.00 95.12 189 ALA A C 1
ATOM 1538 O O . ALA A 1 189 ? -23.352 -12.569 26.646 1.00 95.12 189 ALA A O 1
ATOM 1539 N N . GLY A 1 190 ? -25.478 -13.306 26.611 1.00 94.31 190 GLY A N 1
ATOM 1540 C CA . GLY A 1 190 ? -25.158 -14.627 26.068 1.00 94.31 190 GLY A CA 1
ATOM 1541 C C . GLY A 1 190 ? -24.510 -14.562 24.683 1.00 94.31 190 GLY A C 1
ATOM 1542 O O . GLY A 1 190 ? -23.529 -15.262 24.435 1.00 94.31 190 GLY A O 1
ATOM 1543 N N . ARG A 1 191 ? -25.004 -13.683 23.799 1.00 94.12 191 ARG A N 1
ATOM 1544 C CA . ARG A 1 191 ? -24.407 -13.465 22.470 1.00 94.12 191 ARG A CA 1
ATOM 1545 C C . ARG A 1 191 ? -23.017 -12.852 22.549 1.00 94.12 191 ARG A C 1
ATOM 1547 O O . ARG A 1 191 ? -22.110 -13.340 21.886 1.00 94.12 191 ARG A O 1
ATOM 1554 N N . ILE A 1 192 ? -22.834 -11.828 23.380 1.00 95.31 192 ILE A N 1
ATOM 1555 C CA . ILE A 1 192 ? -21.531 -11.180 23.570 1.00 95.31 192 ILE A CA 1
ATOM 1556 C C . ILE A 1 192 ? -20.502 -12.184 24.090 1.00 95.31 192 ILE A C 1
ATOM 1558 O O . ILE A 1 192 ? -19.420 -12.283 23.520 1.00 95.31 192 ILE A O 1
ATOM 1562 N N . LEU A 1 193 ? -20.855 -12.986 25.099 1.00 93.75 193 LEU A N 1
ATOM 1563 C CA . LEU A 1 193 ? -19.978 -14.045 25.600 1.00 93.75 193 LEU A CA 1
ATOM 1564 C C . LEU A 1 193 ? -19.630 -15.064 24.510 1.00 93.75 193 LEU A C 1
ATOM 1566 O O . LEU A 1 193 ? -18.466 -15.430 24.381 1.00 93.75 193 LEU A O 1
ATOM 1570 N N . TYR A 1 194 ? -20.601 -15.485 23.694 1.00 93.94 194 TYR A N 1
ATOM 1571 C CA . TYR A 1 194 ? -20.343 -16.382 22.567 1.00 93.94 194 TYR A CA 1
ATOM 1572 C C . TYR A 1 194 ? -19.356 -15.771 21.562 1.00 93.94 194 TYR A C 1
ATOM 1574 O O . TYR A 1 194 ? -18.354 -16.403 21.233 1.00 93.94 194 TYR A O 1
ATOM 1582 N N . ILE A 1 195 ? -19.574 -14.528 21.128 1.00 93.81 195 ILE A N 1
ATOM 1583 C CA . ILE A 1 195 ? -18.687 -13.848 20.172 1.00 93.81 195 ILE A CA 1
ATOM 1584 C C . ILE A 1 195 ? -17.290 -13.645 20.772 1.00 93.81 195 ILE A C 1
ATOM 1586 O O . ILE A 1 195 ? -16.296 -13.855 20.086 1.00 93.81 195 ILE A O 1
ATOM 1590 N N . MET A 1 196 ? -17.186 -13.318 22.064 1.00 90.38 196 MET A N 1
ATOM 1591 C CA . MET A 1 196 ? -15.892 -13.175 22.739 1.00 90.38 196 MET A CA 1
ATOM 1592 C C . MET A 1 196 ? -15.055 -14.462 22.711 1.00 90.38 196 MET A C 1
ATOM 1594 O O . MET A 1 196 ? -13.828 -14.354 22.711 1.00 90.38 196 MET A O 1
ATOM 1598 N N . THR A 1 197 ? -15.679 -15.648 22.648 1.00 89.19 197 THR A N 1
ATOM 1599 C CA . THR A 1 197 ? -14.957 -16.929 22.505 1.00 89.19 197 THR A CA 1
ATOM 1600 C C . THR A 1 197 ? -14.454 -17.208 21.091 1.00 89.19 197 THR A C 1
ATOM 1602 O O . THR A 1 197 ? -13.564 -18.041 20.924 1.00 89.19 197 THR A O 1
ATOM 1605 N N . GLN A 1 198 ? -15.003 -16.538 20.077 1.00 81.44 198 GLN A N 1
ATOM 1606 C CA . GLN A 1 198 ? -14.555 -16.687 18.697 1.00 81.44 198 GLN A CA 1
ATOM 1607 C C . GLN A 1 198 ? -13.352 -15.766 18.453 1.00 81.44 198 GLN A C 1
ATOM 1609 O O . GLN A 1 198 ? -13.389 -14.580 18.791 1.00 81.44 198 GLN A O 1
ATOM 1614 N N . LEU A 1 199 ? -12.268 -16.357 17.939 1.00 54.53 199 LEU A N 1
ATOM 1615 C CA . LEU A 1 199 ? -11.018 -15.673 17.595 1.00 54.53 199 LEU A CA 1
ATOM 1616 C C . LEU A 1 199 ? -11.218 -14.722 16.414 1.00 54.53 199 LEU A C 1
ATOM 1618 O O . LEU A 1 199 ? -11.745 -15.193 15.381 1.00 54.53 199 LEU A O 1
#

Secondary structure (DSSP, 8-state):
-----HHHHHHHHHHHHHHHHHHHHHHHHHTTSS-HHHHHHHHH----------------HHHHHHHHHHHHHHHHHHHHHHHHHHHHHHHHHHHHHHHHHHHHHHHHHHHHHHHHHHHHHHHHHHHHHHHHHHHHHHTS-HHHHHHHHTTS-HHHHHHHHHHHHHHHHHTT---SHHHHHH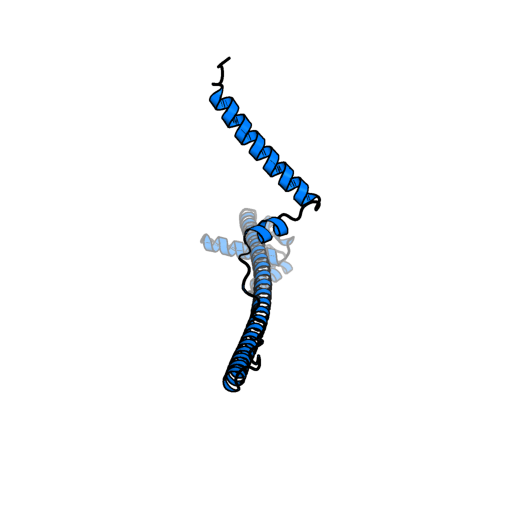HS-HHHHHHHHHHHH--

Sequence (199 aa):
MRKISDKAKVLYLGVLILFLAAVGMFWLDYIGLVDMEKIISRVYRQEAPLVLTAGDDEPSLVAKEEFEKEKDKLRERVEDLDKREALIAENEKKLEKEREKIDDMRKGLELEKKRLDDEKKKYSGYQRNVKDLAQKLSNIRPEDAVEIMVKWEEPLIVDVLRQIDADAQEAGKVSISSYLISLMPKDKAGRILYIMTQL

Radius of gyration: 50.44 Å; chains: 1; bounding box: 75×86×116 Å

Foldseek 3Di:
DDDDDVVVVVVVVVVVVVVVVVVVVVVCVVVVVDDPVVVVCVVPDPDDDPDPDPDPPDPDPVRVVVVVVVVVVVVVVVVVVVVVVVVVVVVVVVVVVVVVVVVVVVVVVVVVVVVVVVVVVVVVVLLVVLLVLLVVLVPDDLLVSLVVLLPDDLVSLLSNLVSQCVVCVVVVHDGCSVVSLVNHDPVSSVVSVVVNPPD